Protein AF-A0A1B8W7X3-F1 (afdb_monomer)

Nearest PDB structures (foldseek):
  8bb4-assembly1_Q  TM=6.344E-01  e=2.983E-09  Homo sapiens
  5gva-assembly1_A  TM=6.474E-01  e=1.509E-08  Homo sapiens
  6zqd-assembly1_JP  TM=5.818E-01  e=1.240E-08  Saccharomyces cerevisiae S288C
  4nlm-assembly1_A  TM=5.018E-01  e=2.347E-08  Listeria monocytogenes EGD-e
  7d4i-assembly1_B2  TM=4.912E-01  e=4.029E-08  Saccharomyces cerevisiae S288C

Solvent-accessible surface area (backbone atoms only — not comparable to full-atom values): 20396 Å² total; per-residue (Å²): 145,86,76,73,70,66,62,60,58,56,55,60,65,67,68,72,66,73,90,71,75,74,74,76,74,76,79,74,79,80,67,102,60,97,68,81,79,85,75,72,88,50,102,51,93,71,23,71,67,47,76,42,70,55,85,82,52,94,75,44,56,75,49,76,47,45,48,67,44,82,68,30,38,32,28,40,40,38,43,85,89,53,49,31,32,35,32,40,32,35,64,90,80,68,45,72,48,80,74,47,77,46,58,74,51,45,49,74,59,32,52,27,68,82,44,46,36,35,38,27,42,37,52,41,101,86,60,40,32,29,38,34,37,36,31,72,83,75,79,44,74,47,77,79,43,71,66,47,44,72,40,92,27,46,54,29,56,9,78,73,44,43,36,39,17,34,39,33,44,37,80,92,76,72,42,80,39,43,34,40,32,32,69,84,80,70,45,79,43,68,35,50,68,86,69,59,83,95,56,67,57,48,50,33,34,35,40,35,73,84,68,50,34,39,39,36,35,31,71,49,25,40,38,38,22,35,60,55,89,50,36,41,46,80,75,46,73,49,56,27,20,94,74,34,31,70,48,74,72,50,86,57,28,39,34,35,19,27,61,80,20,33,31,32,38,41,33,67,90,79,72,46,75,46,76,58,48,68,50,31,50,36,62,32,60,28,89,86,50,46,36,38,39,30,30,34,80,69,24,26,35,31,36,27,35,50,56,90,85,38,70,40,80,72,39,67,76,46,73,74,35,33,63,77,42,62,44,52,21,78,81,58,50,33,38,39,39,31,24,33,37,80,67,75,87,85,56,101,56,100,65,77,66,71,51,78,46,48,36,38,41,30,41,106

Sequence (364 aa):
MITKSFFVLLTVVLLSGCSSLEFKSKTIVIPETEAVPELAHSNGEFEVNKIYRMFEDEERSMQIFGWTDDEHLIGKIMSIDMGQTMRKIDYRKQTSETVTSLNINAEPSQLSPDRRYISLYAWDEHEGKTTKLYDLKNDDTTTIVDNNFPSSGMIMWSNNSRYVAFFLWDDQWREEKLHIYDVTTKKLKQVEMPLSEEKSWVRYAKMSDDGQTVLIVYNQSVLFGKLDGNQLVKIYEHKLSNDGAVDYLNNDQIMFVSENNLLFVFDRRNKATSILSEQIGAFRLTADRKYIAYSKDAQNTYVAKLQGNNLLNEQEVFKGMNPAQLEWNPSGKKLYVNGWKSFDAQRKSKTSVLNAMQYIIEFK

Mean predicted aligned error: 10.34 Å

pLDDT: mean 83.32, std 19.12, range [27.27, 98.44]

Foldseek 3Di:
DPDPVVVVVVVVVVVPDDPPPPPPPPPPPDDPDDDDPDFDQDPDPFGFPDKFFADDDVQWDWDWQFALAQQWTWIWIAGPVLWIFIWIARRVVNDIDTLGTDDSQKAWFHQQLNRFWTWIWGADPPFGIFTWIQGSVPRDIDTLDTNFAFDQATWDAALNRQKIWGWTQDPVVRAIWIWIAGPVVSDIAIADEPDDPVFHAWHTKYAAPVRQWMWTQTPQKIFIFGDDPRYTHTQDMAGADPLKDKDDLHNQKIWIQHNQRWIWIAGSVVRDIDTADHQWRYKDAASNRQKMWTDHPQFWIWMFGDDPSYTHPIDTGDGQFRFSDWHAGNVNFKIKTWGWGFPPDPDPDPDGDTDIIIMMTGGD

Secondary structure (DSSP, 8-state):
--SSHHHHHHHHHTS----------------SS--PPPP----STT-EEEEEEPPP-TT-EEEEEEESSSSEEEEEEE-TT--EEEEEEETTTTEEEEEEEEPTTEEEEEE-TTSSEEEEEEEETTTEEEEEEEETTTTEEEEEEEEEEE-SSBPEE-TTS-EEEEEEEETTTTEEEEEEEETTTTEEEEEB----GGG--EEEEEE-TTSSEEEEEETTEEEEEEEETTEEEEEEEEEBPTT--EEEEETTEEEEEBTTS-EEEEETTTTEEEEEESSEEEEEE-TTSSEEEEEETTTEEEEEEEETTEEEEEEEEEES-EEEEEEE-TTSSEEEEEEEEE--SS---SS--EEEEEEEEEE-

Radius of gyration: 24.44 Å; Cα contacts (8 Å, |Δi|>4): 836; chains: 1; bounding box: 52×104×50 Å

Structure (mmCIF, N/CA/C/O backbone):
data_AF-A0A1B8W7X3-F1
#
_entry.id   AF-A0A1B8W7X3-F1
#
loop_
_atom_site.group_PDB
_atom_site.id
_atom_site.type_symbol
_atom_site.label_atom_id
_atom_site.label_alt_id
_atom_site.label_comp_id
_atom_site.label_asym_id
_atom_site.label_entity_id
_atom_site.label_seq_id
_atom_site.pdbx_PDB_ins_code
_atom_site.Cartn_x
_atom_site.Cartn_y
_atom_site.Cartn_z
_atom_site.occupancy
_atom_site.B_iso_or_equiv
_atom_site.auth_seq_id
_atom_site.auth_comp_id
_atom_site.auth_asym_id
_atom_site.auth_atom_id
_atom_site.pdbx_PDB_model_num
ATOM 1 N N . MET A 1 1 ? 18.109 -74.292 14.443 1.00 51.03 1 MET A N 1
ATOM 2 C CA . MET A 1 1 ? 17.434 -74.042 13.148 1.00 51.03 1 MET A CA 1
ATOM 3 C C . MET A 1 1 ? 17.097 -72.549 13.024 1.00 51.03 1 MET A C 1
ATOM 5 O O . MET A 1 1 ? 15.954 -72.174 12.828 1.00 51.03 1 MET A O 1
ATOM 9 N N . ILE A 1 2 ? 18.113 -71.694 13.202 1.00 52.16 2 ILE A N 1
ATOM 10 C CA . ILE A 1 2 ? 18.025 -70.224 13.281 1.00 52.16 2 ILE A CA 1
ATOM 11 C C . ILE A 1 2 ? 19.280 -69.690 12.584 1.00 52.16 2 ILE A C 1
ATOM 13 O O . ILE A 1 2 ? 20.245 -69.309 13.226 1.00 52.16 2 ILE A O 1
ATOM 17 N N . THR A 1 3 ? 19.337 -69.800 11.261 1.00 53.38 3 THR A N 1
ATOM 18 C CA . THR A 1 3 ? 20.439 -69.222 10.460 1.00 53.38 3 THR A CA 1
ATOM 19 C C . THR A 1 3 ? 19.997 -68.778 9.065 1.00 53.38 3 THR A C 1
ATOM 21 O O . THR A 1 3 ? 20.780 -68.164 8.352 1.00 53.38 3 THR A O 1
ATOM 24 N N . LYS A 1 4 ? 18.734 -69.009 8.671 1.00 50.41 4 LYS A N 1
ATOM 25 C CA . LYS A 1 4 ? 18.217 -68.612 7.348 1.00 50.41 4 LYS A CA 1
ATOM 26 C C . LYS A 1 4 ? 17.332 -67.357 7.353 1.00 50.41 4 LYS A C 1
ATOM 28 O O . LYS A 1 4 ? 17.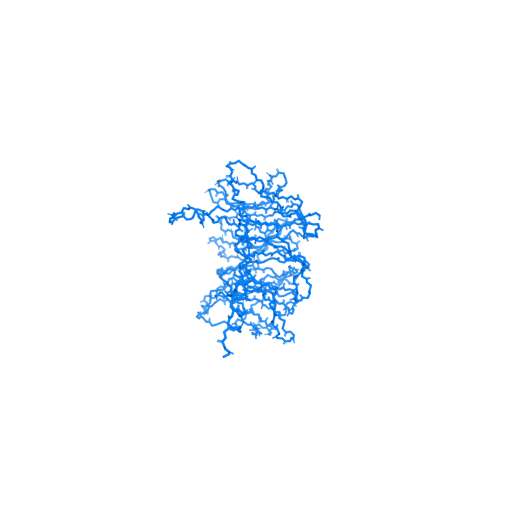235 -66.710 6.320 1.00 50.41 4 LYS A O 1
ATOM 33 N N . SER A 1 5 ? 16.774 -66.943 8.496 1.00 55.00 5 SER A N 1
ATOM 34 C CA . SER A 1 5 ? 15.951 -65.717 8.579 1.00 55.00 5 SER A CA 1
ATOM 35 C C . SER A 1 5 ? 16.743 -64.432 8.836 1.00 55.00 5 SER A C 1
ATOM 37 O O . SER A 1 5 ? 16.220 -63.351 8.597 1.00 55.00 5 SER A O 1
ATOM 39 N N . PHE A 1 6 ? 18.004 -64.520 9.270 1.00 49.78 6 PHE A N 1
ATOM 40 C CA . PHE A 1 6 ? 18.835 -63.327 9.487 1.00 49.78 6 PHE A CA 1
ATOM 41 C C . PHE A 1 6 ? 19.412 -62.772 8.173 1.00 49.78 6 PHE A C 1
ATOM 43 O O . PHE A 1 6 ? 19.647 -61.575 8.046 1.00 49.78 6 PHE A O 1
ATOM 50 N N . PHE A 1 7 ? 19.574 -63.630 7.160 1.00 52.09 7 PHE A N 1
ATOM 51 C CA . PHE A 1 7 ? 20.128 -63.237 5.863 1.00 52.09 7 PHE A CA 1
ATOM 52 C C . PHE A 1 7 ? 19.129 -62.477 4.981 1.00 52.09 7 PHE A C 1
ATOM 54 O O . PHE A 1 7 ? 19.547 -61.630 4.202 1.00 52.09 7 PHE A O 1
ATOM 61 N N . VAL A 1 8 ? 17.824 -62.729 5.143 1.00 55.47 8 VAL A N 1
ATOM 62 C CA . VAL A 1 8 ? 16.758 -62.078 4.357 1.00 55.47 8 VAL A CA 1
ATOM 63 C C . VAL A 1 8 ? 16.447 -60.669 4.878 1.00 55.47 8 VAL A C 1
ATOM 65 O O . VAL A 1 8 ? 16.160 -59.774 4.090 1.00 55.47 8 VAL A O 1
ATOM 68 N N . LEU A 1 9 ? 16.578 -60.427 6.188 1.00 49.97 9 LEU A N 1
ATOM 69 C CA . LEU A 1 9 ? 16.363 -59.093 6.765 1.00 49.97 9 LEU A CA 1
ATOM 70 C C . LEU A 1 9 ? 17.514 -58.125 6.426 1.00 49.97 9 LEU A C 1
ATOM 72 O O . LEU A 1 9 ? 17.282 -56.937 6.218 1.00 49.97 9 LEU A O 1
ATOM 76 N N . LEU A 1 10 ? 18.744 -58.639 6.289 1.00 47.84 10 LEU A N 1
ATOM 77 C CA . LEU A 1 10 ? 19.914 -57.841 5.909 1.00 47.84 10 LEU A CA 1
ATOM 78 C C . LEU A 1 10 ? 19.880 -57.408 4.428 1.00 47.84 10 LEU A C 1
ATOM 80 O O . LEU A 1 10 ? 20.421 -56.361 4.086 1.00 47.84 10 LEU A O 1
ATOM 84 N N . THR A 1 11 ? 19.212 -58.166 3.548 1.00 53.91 11 THR A N 1
ATOM 85 C CA . THR A 1 11 ? 19.102 -57.813 2.118 1.00 53.91 11 THR A CA 1
ATOM 86 C C . THR A 1 11 ? 18.086 -56.697 1.858 1.00 53.91 11 THR A C 1
ATOM 88 O O . THR A 1 11 ? 18.256 -55.935 0.913 1.00 53.91 11 THR A O 1
ATOM 91 N N . VAL A 1 12 ? 17.059 -56.554 2.704 1.00 55.75 12 VAL A N 1
ATOM 92 C CA . VAL A 1 12 ? 16.028 -55.509 2.548 1.00 55.75 12 VAL A CA 1
ATOM 93 C C . VAL A 1 12 ? 16.529 -54.138 3.026 1.00 55.75 12 VAL A C 1
ATOM 95 O O . VAL A 1 12 ? 16.190 -53.126 2.423 1.00 55.75 12 VAL A O 1
ATOM 98 N N . VAL A 1 13 ? 17.411 -54.092 4.032 1.00 55.94 13 VAL A N 1
ATOM 99 C CA . VAL A 1 13 ? 18.009 -52.835 4.534 1.00 55.94 13 VAL A CA 1
ATOM 100 C C . VAL A 1 13 ? 19.107 -52.293 3.600 1.00 55.94 13 VAL A C 1
ATOM 102 O O . VAL A 1 13 ? 19.350 -51.089 3.560 1.00 55.94 13 VAL A O 1
ATOM 105 N N . LEU A 1 14 ? 19.732 -53.151 2.784 1.00 47.94 14 LEU A N 1
ATOM 106 C CA . LEU A 1 14 ? 20.741 -52.747 1.792 1.00 47.94 14 LEU A CA 1
ATOM 107 C C . LEU A 1 14 ? 20.144 -52.253 0.458 1.00 47.94 14 LEU A C 1
ATOM 109 O O . LEU A 1 14 ? 20.879 -51.713 -0.363 1.00 47.94 14 LEU A O 1
ATOM 113 N N . LEU A 1 15 ? 18.827 -52.391 0.249 1.00 44.97 15 LEU A N 1
ATOM 114 C CA . LEU A 1 15 ? 18.116 -51.873 -0.932 1.00 44.97 15 LEU A CA 1
ATOM 115 C C . LEU A 1 15 ? 17.445 -50.506 -0.699 1.00 44.97 15 LEU A C 1
ATOM 117 O O . LEU A 1 15 ? 16.977 -49.891 -1.651 1.00 44.97 15 LEU A O 1
ATOM 121 N N . SER A 1 16 ? 17.458 -49.976 0.528 1.00 47.28 16 SER A N 1
ATOM 122 C CA . SER A 1 16 ? 17.064 -48.591 0.848 1.00 47.28 16 SER A CA 1
ATOM 123 C C . SER A 1 16 ? 18.250 -47.613 0.780 1.00 47.28 16 SER A C 1
ATOM 125 O O . SER A 1 16 ? 18.366 -46.690 1.585 1.00 47.28 16 SER A O 1
ATOM 127 N N . GLY A 1 17 ? 19.162 -47.844 -0.168 1.00 34.53 17 GLY A N 1
ATOM 128 C CA . GLY A 1 17 ? 20.309 -46.987 -0.449 1.00 34.53 17 GLY A CA 1
ATOM 129 C C . GLY A 1 17 ? 19.934 -45.829 -1.370 1.00 34.53 17 GLY A C 1
ATOM 130 O O . GLY A 1 17 ? 19.688 -46.031 -2.552 1.00 34.53 17 GLY A O 1
ATOM 131 N N . CYS A 1 18 ? 19.921 -44.627 -0.795 1.00 41.88 18 CYS A N 1
ATOM 132 C CA . CYS A 1 18 ? 20.176 -43.333 -1.425 1.00 41.88 18 CYS A CA 1
ATOM 133 C C . CYS A 1 18 ? 19.613 -43.119 -2.839 1.00 41.88 18 CYS A C 1
ATOM 135 O O . CYS A 1 18 ? 20.334 -43.190 -3.832 1.00 41.88 18 CYS A O 1
ATOM 137 N N . SER A 1 19 ? 18.373 -42.634 -2.920 1.00 34.00 19 SER A N 1
ATOM 138 C CA . SER A 1 19 ? 18.037 -41.644 -3.942 1.00 34.00 19 SER A CA 1
ATOM 139 C C . SER A 1 19 ? 18.807 -40.353 -3.638 1.00 34.00 19 SER A C 1
ATOM 141 O O . SER A 1 19 ? 18.249 -39.377 -3.135 1.00 34.00 19 SER A O 1
ATOM 143 N N . SER A 1 20 ? 20.113 -40.341 -3.908 1.00 36.28 20 SER A N 1
ATOM 144 C CA . SER A 1 20 ? 20.803 -39.092 -4.193 1.00 36.28 20 SER A CA 1
ATOM 145 C C . SER A 1 20 ? 20.236 -38.605 -5.520 1.00 36.28 20 SER A C 1
ATOM 147 O O . SER A 1 20 ? 20.722 -38.967 -6.592 1.00 36.28 20 SER A O 1
ATOM 149 N N . LEU A 1 21 ? 19.160 -37.818 -5.447 1.00 35.62 21 LEU A N 1
ATOM 150 C CA . LEU A 1 21 ? 18.914 -36.808 -6.462 1.00 35.62 21 LEU A CA 1
ATOM 151 C C . LEU A 1 21 ? 20.185 -35.956 -6.496 1.00 35.62 21 LEU A C 1
ATOM 153 O O . LEU A 1 21 ? 20.373 -35.055 -5.679 1.00 35.62 21 LEU A O 1
ATOM 157 N N . GLU A 1 22 ? 21.092 -36.285 -7.411 1.00 30.53 22 GLU A N 1
ATOM 158 C CA . GLU A 1 22 ? 22.090 -35.344 -7.883 1.00 30.53 22 GLU A CA 1
ATOM 159 C C . GLU A 1 22 ? 21.318 -34.180 -8.504 1.00 30.53 22 GLU A C 1
ATOM 161 O O . GLU A 1 22 ? 20.989 -34.170 -9.692 1.00 30.53 22 GLU A O 1
ATOM 166 N N . PHE A 1 23 ? 21.014 -33.171 -7.690 1.00 29.34 23 PHE A N 1
ATOM 167 C CA . PHE A 1 23 ? 20.893 -31.825 -8.209 1.00 29.34 23 PHE A CA 1
ATOM 168 C C . PHE A 1 23 ? 22.245 -31.517 -8.841 1.00 29.34 23 PHE A C 1
ATOM 170 O O . PHE A 1 23 ? 23.208 -31.187 -8.151 1.00 29.34 23 PHE A O 1
ATOM 177 N N . LYS A 1 24 ? 22.336 -31.662 -10.166 1.00 27.27 24 LYS A N 1
ATOM 178 C CA . LYS A 1 24 ? 23.378 -30.996 -10.937 1.00 27.27 24 LYS A CA 1
ATOM 179 C C . LYS A 1 24 ? 23.197 -29.506 -10.680 1.00 27.27 24 LYS A C 1
ATOM 181 O O . LYS A 1 24 ? 22.429 -28.847 -11.379 1.00 27.27 24 LYS A O 1
ATOM 186 N N . SER A 1 25 ? 23.886 -28.973 -9.673 1.00 34.38 25 SER A N 1
ATOM 187 C CA . SER A 1 25 ? 24.163 -27.551 -9.622 1.00 34.38 25 SER A CA 1
ATOM 188 C C . SER A 1 25 ? 24.991 -27.264 -10.868 1.00 34.38 25 SER A C 1
ATOM 190 O O . SER A 1 25 ? 26.185 -27.546 -10.963 1.00 34.38 25 SER A O 1
ATOM 192 N N . LYS A 1 26 ? 24.325 -26.755 -11.904 1.00 28.52 26 LYS A N 1
ATOM 193 C CA . LYS A 1 26 ? 25.036 -25.972 -12.898 1.00 28.52 26 LYS A CA 1
ATOM 194 C C . LYS A 1 26 ? 25.513 -24.747 -12.138 1.00 28.52 26 LYS A C 1
ATOM 196 O O . LYS A 1 26 ? 24.751 -23.816 -11.907 1.00 28.52 26 LYS A O 1
ATOM 201 N N . THR A 1 27 ? 26.759 -24.786 -11.685 1.00 37.09 27 THR A N 1
ATOM 202 C CA . THR A 1 27 ? 27.484 -23.579 -11.318 1.00 37.09 27 THR A CA 1
ATOM 203 C C . THR A 1 27 ? 27.565 -22.743 -12.585 1.00 37.09 27 THR A C 1
ATOM 205 O O . THR A 1 27 ? 28.415 -22.975 -13.443 1.00 37.09 27 THR A O 1
ATOM 208 N N . ILE A 1 28 ? 26.622 -21.822 -12.748 1.00 31.03 28 ILE A N 1
ATOM 209 C CA . ILE A 1 28 ? 26.718 -20.786 -13.762 1.00 31.03 28 ILE A CA 1
ATOM 210 C C . ILE A 1 28 ? 27.715 -19.783 -13.195 1.00 31.03 28 ILE A C 1
ATOM 212 O O . ILE A 1 28 ? 27.407 -19.017 -12.284 1.00 31.03 28 ILE A O 1
ATOM 216 N N . VAL A 1 29 ? 28.947 -19.845 -13.691 1.00 30.52 29 VAL A N 1
ATOM 217 C CA . VAL A 1 29 ? 29.874 -18.724 -13.569 1.00 30.52 29 VAL A CA 1
ATOM 218 C C . VAL A 1 29 ? 29.257 -17.609 -14.401 1.00 30.52 29 VAL A C 1
ATOM 220 O O . VAL A 1 29 ? 29.187 -17.739 -15.618 1.00 30.52 29 VAL A O 1
ATOM 223 N N . ILE A 1 30 ? 28.746 -16.569 -13.745 1.00 33.78 30 ILE A N 1
ATOM 224 C CA . ILE A 1 30 ? 28.280 -15.347 -14.404 1.00 33.78 30 ILE A CA 1
ATOM 225 C C . ILE A 1 30 ? 29.550 -14.583 -14.810 1.00 33.78 30 ILE A C 1
ATOM 227 O O . ILE A 1 30 ? 30.251 -14.106 -13.914 1.00 33.78 30 ILE A O 1
ATOM 231 N N . PRO A 1 31 ? 29.911 -14.490 -16.103 1.00 29.77 31 PRO A N 1
ATOM 232 C CA . PRO A 1 31 ? 30.916 -13.526 -16.521 1.00 29.77 31 PRO A CA 1
ATOM 233 C C . PRO A 1 31 ? 30.336 -12.117 -16.343 1.00 29.77 31 PRO A C 1
ATOM 235 O O . PRO A 1 31 ? 29.129 -11.927 -16.465 1.00 29.77 31 PRO A O 1
ATOM 238 N N . GLU A 1 32 ? 31.184 -11.132 -16.050 1.00 31.59 32 GLU A N 1
ATOM 239 C CA . GLU A 1 32 ? 30.824 -9.725 -15.778 1.00 31.59 32 GLU A CA 1
ATOM 240 C C . GLU A 1 32 ? 30.255 -8.967 -16.999 1.00 31.59 32 GLU A C 1
ATOM 242 O O . GLU A 1 32 ? 30.458 -7.768 -17.156 1.00 31.59 32 GLU A O 1
ATOM 247 N N . THR A 1 33 ? 29.551 -9.645 -17.903 1.00 39.50 33 THR A N 1
ATOM 248 C CA . THR A 1 33 ? 28.949 -9.045 -19.093 1.00 39.50 33 THR A CA 1
ATOM 249 C C . THR A 1 33 ? 27.450 -9.313 -19.091 1.00 39.50 33 THR A C 1
ATOM 251 O O . THR A 1 33 ? 27.015 -10.460 -19.042 1.00 39.50 33 THR A O 1
ATOM 254 N N . GLU A 1 34 ? 26.692 -8.216 -19.081 1.00 42.56 34 GLU A N 1
ATOM 255 C CA . GLU A 1 34 ? 25.233 -8.080 -19.126 1.00 42.56 34 GLU A CA 1
ATOM 256 C C . GLU A 1 34 ? 24.484 -9.306 -19.679 1.00 42.56 34 GLU A C 1
ATOM 258 O O . GLU A 1 34 ? 24.290 -9.458 -20.884 1.00 42.56 34 GLU A O 1
ATOM 263 N N . ALA A 1 35 ? 24.004 -10.170 -18.784 1.00 33.12 35 ALA A N 1
ATOM 264 C CA . ALA A 1 35 ? 23.038 -11.206 -19.117 1.00 33.12 35 ALA A CA 1
ATOM 265 C C . ALA A 1 35 ? 21.785 -11.005 -18.261 1.00 33.12 35 ALA A C 1
ATOM 267 O O . ALA A 1 35 ? 21.827 -11.080 -17.031 1.00 33.12 35 ALA A O 1
ATOM 268 N N . VAL A 1 36 ? 20.673 -10.716 -18.941 1.00 47.69 36 VAL A N 1
ATOM 269 C CA . VAL A 1 36 ? 19.315 -10.702 -18.384 1.00 47.69 36 VAL A CA 1
ATOM 270 C C . VAL A 1 36 ? 19.080 -12.035 -17.654 1.00 47.69 36 VAL A C 1
ATOM 272 O O . VAL A 1 36 ? 19.389 -13.077 -18.236 1.00 47.69 36 VAL A O 1
ATOM 275 N N . PRO A 1 37 ? 18.581 -12.043 -16.401 1.00 45.78 37 PRO A N 1
ATOM 276 C CA . PRO A 1 37 ? 18.373 -13.286 -15.662 1.00 45.78 37 PRO A CA 1
ATOM 277 C C . PRO A 1 37 ? 17.485 -14.267 -16.447 1.00 45.78 37 PRO A C 1
ATOM 279 O O . PRO A 1 37 ? 16.455 -13.877 -16.998 1.00 45.78 37 PRO A O 1
ATOM 282 N N . GLU A 1 38 ? 17.913 -15.534 -16.511 1.00 41.91 38 GLU A N 1
ATOM 283 C CA . GLU A 1 38 ? 17.225 -16.629 -17.208 1.00 41.91 38 GLU A CA 1
ATOM 284 C C . GLU A 1 38 ? 15.781 -16.776 -16.691 1.00 41.91 38 GLU A C 1
ATOM 286 O O . GLU A 1 38 ? 15.549 -17.052 -15.513 1.00 41.91 38 GLU A O 1
ATOM 291 N N . LEU A 1 39 ? 14.808 -16.582 -17.586 1.00 50.38 39 LEU A N 1
ATOM 292 C CA . LEU A 1 39 ? 13.379 -16.703 -17.297 1.00 50.38 39 LEU A CA 1
ATOM 293 C C . LEU A 1 39 ? 12.987 -18.176 -17.130 1.00 50.38 39 LEU A C 1
ATOM 295 O O . LEU A 1 39 ? 13.262 -19.004 -18.004 1.00 50.38 39 LEU A O 1
ATOM 299 N N . ALA A 1 40 ? 12.275 -18.507 -16.052 1.00 46.25 40 ALA A N 1
ATOM 300 C CA . ALA A 1 40 ? 11.585 -19.787 -15.941 1.00 46.25 40 ALA A CA 1
ATOM 301 C C . ALA A 1 40 ? 10.482 -19.854 -17.017 1.00 46.25 40 ALA A C 1
ATOM 303 O O . ALA A 1 40 ? 9.507 -19.105 -16.969 1.00 46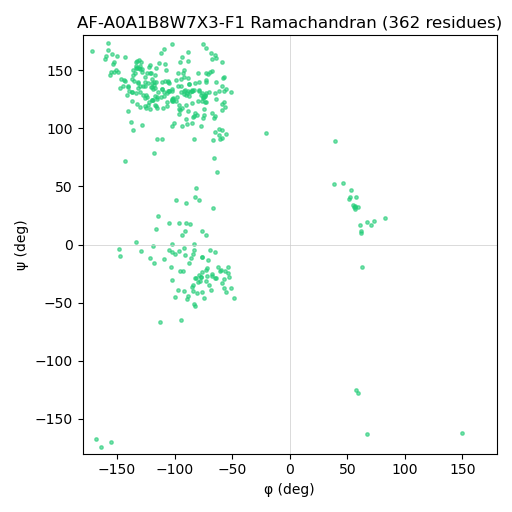.25 40 ALA A O 1
ATOM 304 N N . HIS A 1 41 ? 10.657 -20.717 -18.021 1.00 40.44 41 HIS A N 1
ATOM 305 C CA . HIS A 1 41 ? 9.689 -20.887 -19.106 1.00 40.44 41 HIS A CA 1
ATOM 306 C C . HIS A 1 41 ? 8.474 -21.672 -18.593 1.00 40.44 41 HIS A C 1
ATOM 308 O O . HIS A 1 41 ? 8.592 -22.835 -18.206 1.00 40.44 41 HIS A O 1
ATOM 314 N N . SER A 1 42 ? 7.307 -21.031 -18.591 1.00 51.56 42 SER A N 1
ATOM 315 C CA . SER A 1 42 ? 6.019 -21.587 -18.166 1.00 51.56 42 SER A CA 1
ATOM 316 C C . SER A 1 42 ? 4.939 -21.056 -19.115 1.00 51.56 42 SER A C 1
ATOM 318 O O . SER A 1 42 ? 4.853 -19.850 -19.312 1.00 51.56 42 SER A O 1
ATOM 320 N N . ASN A 1 43 ? 4.110 -21.935 -19.691 1.00 53.88 43 ASN A N 1
ATOM 321 C CA . ASN A 1 43 ? 2.984 -21.576 -20.578 1.00 53.88 43 ASN A CA 1
ATOM 322 C C . ASN A 1 43 ? 1.742 -21.098 -19.783 1.00 53.88 43 ASN A C 1
ATOM 324 O O . ASN A 1 43 ? 0.612 -21.484 -20.089 1.00 53.88 43 ASN A O 1
ATOM 328 N N . GLY A 1 44 ? 1.947 -20.343 -18.702 1.00 70.50 44 GLY A N 1
ATOM 329 C CA . GLY A 1 44 ? 0.911 -19.945 -17.747 1.00 70.50 44 GLY A CA 1
ATOM 330 C C . GLY A 1 44 ? 0.424 -18.501 -17.905 1.00 70.50 44 GLY A C 1
ATOM 331 O O . GLY A 1 44 ? 1.013 -17.701 -18.621 1.00 70.50 44 GLY A O 1
ATOM 332 N N . GLU A 1 45 ? -0.630 -18.150 -17.160 1.00 81.50 45 GLU A N 1
ATOM 333 C CA . GLU A 1 45 ? -1.196 -16.786 -17.020 1.00 81.50 45 GLU A CA 1
ATOM 334 C C . GLU A 1 45 ? -0.149 -15.733 -16.596 1.00 81.50 45 GLU A C 1
ATOM 336 O O . GLU A 1 45 ? -0.344 -14.544 -16.818 1.00 81.50 45 GLU A O 1
ATOM 341 N N . PHE A 1 46 ? 0.977 -16.174 -16.029 1.00 90.19 46 PHE A N 1
ATOM 342 C CA . PHE A 1 46 ? 2.076 -15.332 -15.559 1.00 90.19 46 PHE A CA 1
ATOM 343 C C . PHE A 1 46 ? 3.374 -15.529 -16.351 1.00 90.19 46 PHE A C 1
ATOM 345 O O . PHE A 1 46 ? 4.468 -15.288 -15.836 1.00 90.19 46 PHE A O 1
ATOM 352 N N . GLU A 1 47 ? 3.283 -15.985 -17.602 1.00 91.38 47 GLU A N 1
ATOM 353 C CA . GLU A 1 47 ? 4.453 -16.082 -18.468 1.00 91.38 47 GLU A CA 1
ATOM 354 C C . GLU A 1 47 ? 5.111 -14.706 -18.636 1.00 91.38 47 GLU A C 1
ATOM 356 O O . GLU A 1 47 ? 4.491 -13.748 -19.102 1.00 91.38 47 GLU A O 1
ATOM 361 N N . VAL A 1 48 ? 6.385 -14.608 -18.247 1.00 93.81 48 VAL A N 1
ATOM 362 C CA . VAL A 1 48 ? 7.148 -13.364 -18.355 1.00 93.81 48 VAL A CA 1
ATOM 363 C C . VAL A 1 48 ? 7.480 -13.106 -19.821 1.00 93.81 48 VAL A C 1
ATOM 365 O O . VAL A 1 48 ? 8.128 -13.914 -20.482 1.00 93.81 48 VAL A O 1
ATOM 368 N N . ASN A 1 49 ? 7.055 -11.950 -20.318 1.00 94.50 49 ASN A N 1
ATOM 369 C CA . ASN A 1 49 ? 7.387 -11.454 -21.644 1.00 94.50 49 ASN A CA 1
ATOM 370 C C . ASN A 1 49 ? 8.749 -10.748 -21.641 1.00 94.50 49 ASN A C 1
ATOM 372 O O . ASN A 1 49 ? 9.614 -11.033 -22.469 1.00 94.50 49 ASN A O 1
ATOM 376 N N . LYS A 1 50 ? 8.947 -9.805 -20.711 1.00 95.25 50 LYS A N 1
ATOM 377 C CA . LYS A 1 50 ? 10.159 -8.980 -20.663 1.00 95.25 50 LYS A CA 1
ATOM 378 C C . LYS A 1 50 ? 10.418 -8.428 -19.268 1.00 95.25 50 LYS A C 1
ATOM 380 O O . LYS A 1 50 ? 9.484 -8.082 -18.554 1.00 95.25 50 LYS A O 1
ATOM 385 N N . ILE A 1 51 ? 11.693 -8.299 -18.912 1.00 94.88 51 ILE A N 1
ATOM 386 C CA . ILE A 1 51 ? 12.138 -7.611 -17.697 1.00 94.88 51 ILE A CA 1
ATOM 387 C C . ILE A 1 51 ? 12.940 -6.379 -18.120 1.00 94.88 51 ILE A C 1
ATOM 389 O O . ILE A 1 51 ? 13.875 -6.477 -18.915 1.00 94.88 51 ILE A O 1
ATOM 393 N N . TYR A 1 52 ? 12.560 -5.222 -17.595 1.00 94.19 52 TYR A N 1
ATOM 394 C CA . TYR A 1 52 ? 13.245 -3.949 -17.776 1.00 94.19 52 TYR A CA 1
ATOM 395 C C . TYR A 1 52 ? 13.999 -3.598 -16.501 1.00 94.19 52 TYR A C 1
ATOM 397 O O . TYR A 1 52 ? 13.415 -3.643 -15.422 1.00 94.19 52 TYR A O 1
ATOM 405 N N . ARG A 1 53 ? 15.269 -3.208 -16.617 1.00 91.00 53 ARG A N 1
ATOM 406 C CA . ARG A 1 53 ? 15.978 -2.497 -15.546 1.00 91.00 53 ARG A CA 1
ATOM 407 C C . ARG A 1 53 ? 15.622 -1.013 -15.650 1.00 91.00 53 ARG A C 1
ATOM 409 O O . ARG A 1 53 ? 15.622 -0.460 -16.752 1.00 91.00 53 ARG A O 1
ATOM 416 N N . MET A 1 54 ? 15.269 -0.391 -14.533 1.00 86.50 54 MET A N 1
ATOM 417 C CA . MET A 1 54 ? 15.077 1.061 -14.470 1.00 86.50 54 MET A CA 1
ATOM 418 C C . MET A 1 54 ? 16.441 1.758 -14.523 1.00 86.50 54 MET A C 1
ATOM 420 O O . MET A 1 54 ? 17.421 1.201 -14.030 1.00 86.50 54 MET A O 1
ATOM 424 N N . PHE A 1 55 ? 16.513 2.951 -15.116 1.00 73.75 55 PHE A N 1
ATOM 425 C CA . PHE A 1 55 ? 17.758 3.717 -15.177 1.00 73.75 55 PHE A CA 1
ATOM 426 C C . PHE A 1 55 ? 18.314 3.970 -13.771 1.00 73.75 55 PHE A C 1
ATOM 428 O O . PHE A 1 55 ? 17.595 4.383 -12.859 1.00 73.75 55 PHE A O 1
ATOM 435 N N . GLU A 1 56 ? 19.608 3.712 -13.617 1.00 65.19 56 GLU A N 1
ATOM 436 C CA . GLU A 1 56 ? 20.380 4.067 -12.433 1.00 65.19 56 GLU A CA 1
ATOM 437 C C . GLU A 1 56 ? 21.056 5.404 -12.723 1.00 65.19 56 GLU A C 1
ATOM 439 O O . GLU A 1 56 ? 21.848 5.521 -13.655 1.00 65.19 56 GLU A O 1
ATOM 444 N N . ASP A 1 57 ? 20.690 6.429 -11.960 1.00 64.75 57 ASP A N 1
ATOM 445 C CA . ASP A 1 57 ? 21.422 7.689 -11.914 1.00 64.75 57 ASP A CA 1
ATOM 446 C C . ASP A 1 57 ? 22.237 7.644 -10.620 1.00 64.75 57 ASP A C 1
ATOM 448 O O . ASP A 1 57 ? 21.675 7.775 -9.533 1.00 64.75 57 ASP A O 1
ATOM 452 N N . GLU A 1 58 ? 23.538 7.353 -10.723 1.00 58.78 58 GLU A N 1
ATOM 453 C CA . GLU A 1 58 ? 24.425 7.145 -9.564 1.00 58.78 58 GLU A CA 1
ATOM 454 C C . GLU A 1 58 ? 24.434 8.350 -8.606 1.00 58.78 58 GLU A C 1
ATOM 456 O O . GLU A 1 58 ? 24.714 8.205 -7.416 1.00 58.78 58 GLU A O 1
ATOM 461 N N . GLU A 1 59 ? 24.076 9.534 -9.105 1.00 54.59 59 GLU A N 1
ATOM 462 C CA . GLU A 1 59 ? 24.046 10.783 -8.350 1.00 54.59 59 GLU A CA 1
ATOM 463 C C . GLU A 1 59 ? 22.683 11.089 -7.708 1.00 54.59 59 GLU A C 1
ATOM 465 O O . GLU A 1 59 ? 22.547 12.098 -7.008 1.00 54.59 59 GLU A O 1
ATOM 470 N N . ARG A 1 60 ? 21.648 10.263 -7.932 1.00 67.62 60 ARG A N 1
ATOM 471 C CA . ARG A 1 60 ? 20.279 10.557 -7.481 1.00 67.62 60 ARG A CA 1
ATOM 472 C C . ARG A 1 60 ? 19.586 9.348 -6.872 1.00 67.62 60 ARG A C 1
ATOM 474 O O . ARG A 1 60 ? 19.496 8.278 -7.465 1.00 67.62 60 ARG A O 1
ATOM 481 N N . SER A 1 61 ? 18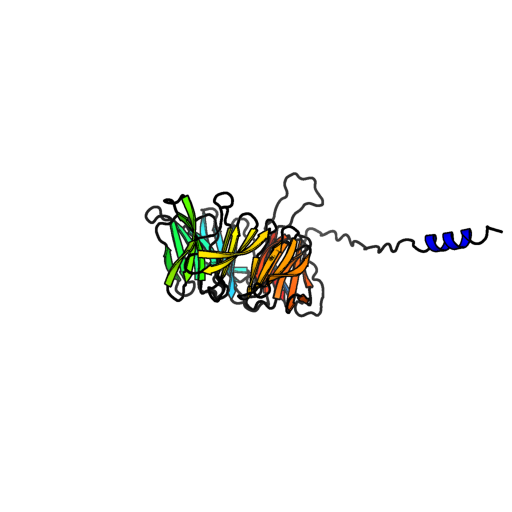.984 9.551 -5.701 1.00 78.94 61 SER A N 1
ATOM 482 C CA . SER A 1 61 ? 18.087 8.545 -5.127 1.00 78.94 61 SER A CA 1
ATOM 483 C C . SER A 1 61 ? 16.676 8.717 -5.690 1.00 78.94 61 SER A C 1
ATOM 485 O O . SER A 1 61 ? 16.144 9.830 -5.766 1.00 78.94 61 SER A O 1
ATOM 487 N N . MET A 1 62 ? 16.073 7.601 -6.103 1.00 85.94 62 MET A N 1
ATOM 488 C CA . MET A 1 62 ? 14.716 7.551 -6.637 1.00 85.94 62 MET A CA 1
ATOM 489 C C . MET A 1 62 ? 13.831 6.695 -5.737 1.00 85.94 62 MET A C 1
ATOM 491 O O . MET A 1 62 ? 14.147 5.540 -5.455 1.00 85.94 62 MET A O 1
ATOM 495 N N . GLN A 1 63 ? 12.699 7.259 -5.330 1.00 89.44 63 GLN A N 1
ATOM 496 C CA . GLN A 1 63 ? 11.659 6.572 -4.575 1.00 89.44 63 GLN A CA 1
ATOM 497 C C . GLN A 1 63 ? 10.388 6.514 -5.419 1.00 89.44 63 GLN A C 1
ATOM 499 O O . GLN A 1 63 ? 9.837 7.552 -5.773 1.00 89.44 63 GLN A O 1
ATOM 504 N N . ILE A 1 64 ? 9.908 5.312 -5.728 1.00 93.12 64 ILE A N 1
ATOM 505 C CA . ILE A 1 64 ? 8.689 5.109 -6.516 1.00 93.12 64 ILE A CA 1
ATOM 506 C C . ILE A 1 64 ? 7.473 5.027 -5.591 1.00 93.12 64 ILE A C 1
ATOM 508 O O . ILE A 1 64 ? 7.452 4.236 -4.649 1.00 93.12 64 ILE A O 1
ATOM 512 N N . PHE A 1 65 ? 6.439 5.814 -5.887 1.00 94.19 65 PHE A N 1
ATOM 513 C CA . PHE A 1 65 ? 5.172 5.803 -5.146 1.00 94.19 65 PHE A CA 1
ATOM 514 C C . PHE A 1 65 ? 4.132 4.867 -5.759 1.00 94.19 65 PHE A C 1
ATOM 516 O O . PHE A 1 65 ? 3.218 4.434 -5.061 1.00 94.19 65 PHE A O 1
ATOM 523 N N . GLY A 1 66 ? 4.256 4.561 -7.051 1.00 94.88 66 GLY A N 1
ATOM 524 C CA . GLY A 1 66 ? 3.378 3.630 -7.749 1.00 94.88 66 GLY A CA 1
ATOM 525 C C . GLY A 1 66 ? 3.212 3.966 -9.226 1.00 94.88 66 GLY A C 1
ATOM 526 O O . GLY A 1 66 ? 3.999 4.708 -9.815 1.00 94.88 66 GLY A O 1
ATOM 527 N N . TRP A 1 67 ? 2.161 3.410 -9.816 1.00 97.19 67 TRP A N 1
ATOM 528 C CA . TRP A 1 67 ? 1.823 3.553 -11.228 1.00 97.19 67 TRP A CA 1
ATOM 529 C C . TRP A 1 67 ? 0.756 4.628 -11.434 1.00 97.19 67 TRP A C 1
ATOM 531 O O . TRP A 1 67 ? -0.312 4.554 -10.836 1.00 97.19 67 TRP A O 1
ATOM 541 N N . THR A 1 68 ? 1.008 5.596 -12.316 1.00 96.25 68 THR A N 1
ATOM 542 C CA . THR A 1 68 ? -0.001 6.605 -12.717 1.00 96.25 68 THR A CA 1
ATOM 543 C C . THR A 1 68 ? -0.944 6.086 -13.794 1.00 96.25 68 THR A C 1
ATOM 545 O O . THR A 1 68 ? -2.106 6.479 -13.865 1.00 96.25 68 THR A O 1
ATOM 548 N N . ASP A 1 69 ? -0.453 5.168 -14.617 1.00 95.62 69 ASP A N 1
ATOM 549 C CA . ASP A 1 69 ? -1.189 4.439 -15.639 1.00 95.62 69 ASP A CA 1
ATOM 550 C C . ASP A 1 69 ? -0.461 3.107 -15.911 1.00 95.62 69 ASP A C 1
ATOM 552 O O . ASP A 1 69 ? 0.418 2.710 -15.147 1.00 95.62 69 ASP A O 1
ATOM 556 N N . ASP A 1 70 ? -0.845 2.372 -16.953 1.00 95.62 70 ASP A N 1
ATOM 557 C CA . ASP A 1 70 ? -0.237 1.070 -17.254 1.00 95.62 70 ASP A CA 1
ATOM 558 C C . ASP A 1 70 ? 1.205 1.145 -17.777 1.00 95.62 70 ASP A C 1
ATOM 560 O O . ASP A 1 70 ? 1.870 0.106 -17.841 1.00 95.62 70 ASP A O 1
ATOM 564 N N . GLU A 1 71 ? 1.684 2.327 -18.163 1.00 95.81 71 GLU A N 1
ATOM 565 C CA . GLU A 1 71 ? 2.986 2.529 -18.803 1.00 95.81 71 GLU A CA 1
ATOM 566 C C . GLU A 1 71 ? 3.908 3.480 -18.031 1.00 95.81 71 GLU A C 1
ATOM 568 O O . GLU A 1 71 ? 5.100 3.538 -18.327 1.00 95.81 71 GLU A O 1
ATOM 573 N N . HIS A 1 72 ? 3.398 4.194 -17.029 1.00 96.38 72 HIS A N 1
ATOM 574 C CA . HIS A 1 72 ? 4.180 5.208 -16.337 1.00 96.38 72 HIS A CA 1
ATOM 575 C C . HIS A 1 72 ? 4.136 5.074 -14.821 1.00 96.38 72 HIS A C 1
ATOM 577 O O . HIS A 1 72 ? 3.071 5.030 -14.191 1.00 96.38 72 HIS A O 1
ATOM 583 N N . LEU A 1 73 ? 5.324 5.126 -14.231 1.00 96.12 73 LEU A N 1
ATOM 584 C CA . LEU A 1 73 ? 5.522 5.234 -12.792 1.00 96.12 73 LEU A CA 1
ATOM 585 C C . LEU A 1 73 ? 5.551 6.701 -12.367 1.00 96.12 73 LEU A C 1
ATOM 587 O O . LEU A 1 73 ? 5.860 7.585 -13.165 1.00 96.12 73 LEU A O 1
ATOM 591 N N . ILE A 1 74 ? 5.272 6.952 -11.095 1.00 95.88 74 ILE A N 1
ATOM 592 C CA . ILE A 1 74 ? 5.555 8.230 -10.449 1.00 95.88 74 ILE A CA 1
ATOM 593 C C . ILE A 1 74 ? 6.393 8.006 -9.207 1.00 95.88 74 ILE A C 1
ATOM 595 O O . ILE A 1 74 ? 6.190 7.057 -8.445 1.00 95.88 74 ILE A O 1
ATOM 599 N N . GLY A 1 75 ? 7.347 8.900 -9.011 1.00 93.62 75 GLY A N 1
ATOM 600 C CA . GLY A 1 75 ? 8.241 8.852 -7.877 1.00 93.62 75 GLY A CA 1
ATOM 601 C C . GLY A 1 75 ? 8.854 10.203 -7.581 1.00 93.62 75 GLY A C 1
ATOM 602 O O . GLY A 1 75 ? 8.693 11.166 -8.334 1.00 93.62 75 GLY A O 1
ATOM 603 N N . LYS A 1 76 ? 9.575 10.254 -6.472 1.00 91.44 76 LYS A N 1
ATOM 604 C CA . LYS A 1 76 ? 10.424 11.374 -6.103 1.00 91.44 76 LYS A CA 1
ATOM 605 C C . LYS A 1 76 ? 11.858 11.079 -6.505 1.00 91.44 76 LYS A C 1
ATOM 607 O O . LYS A 1 76 ? 12.361 9.988 -6.247 1.00 91.44 76 LYS A O 1
ATOM 612 N N . ILE A 1 77 ? 12.509 12.078 -7.084 1.00 88.88 77 ILE A N 1
ATOM 613 C CA . ILE A 1 77 ? 13.951 12.101 -7.292 1.00 88.88 77 ILE A CA 1
ATOM 614 C C . ILE A 1 77 ? 14.534 13.186 -6.394 1.00 88.88 77 ILE A C 1
ATOM 616 O O . ILE A 1 77 ? 14.079 14.333 -6.429 1.00 88.88 77 ILE A O 1
ATOM 620 N N . MET A 1 78 ? 15.522 12.803 -5.589 1.00 85.31 78 MET A N 1
ATOM 621 C CA . MET A 1 78 ? 16.298 13.719 -4.761 1.00 85.31 78 MET A CA 1
ATOM 622 C C . MET A 1 78 ? 17.654 13.967 -5.418 1.00 85.31 78 MET A C 1
ATOM 624 O O . MET A 1 78 ? 18.373 13.018 -5.739 1.00 85.31 78 MET A O 1
ATOM 628 N N . SER A 1 79 ? 17.983 15.236 -5.638 1.00 80.56 79 SER A N 1
ATOM 629 C CA . SER A 1 79 ? 19.287 15.669 -6.138 1.00 80.56 79 SER A CA 1
ATOM 630 C C . SER A 1 79 ? 20.280 15.910 -4.997 1.00 80.56 79 SER A C 1
ATOM 632 O O . SER A 1 79 ? 19.908 16.002 -3.828 1.00 80.56 79 SER A O 1
ATOM 634 N N . ILE A 1 80 ? 21.567 16.013 -5.347 1.00 77.62 80 ILE A N 1
ATOM 635 C CA . ILE A 1 80 ? 22.673 16.238 -4.399 1.00 77.62 80 ILE A CA 1
ATOM 636 C C . ILE A 1 80 ? 22.497 17.543 -3.603 1.00 77.62 80 ILE A C 1
ATOM 638 O O . ILE A 1 80 ? 22.853 17.606 -2.431 1.00 77.62 80 ILE A O 1
ATOM 642 N N . ASP A 1 81 ? 21.906 18.572 -4.212 1.00 78.06 81 ASP A N 1
ATOM 643 C CA . ASP A 1 81 ? 21.572 19.850 -3.565 1.00 78.06 81 ASP A CA 1
ATOM 644 C C . ASP A 1 81 ? 20.327 19.773 -2.659 1.00 78.06 81 ASP A C 1
ATOM 646 O O . ASP A 1 81 ? 19.811 20.799 -2.222 1.00 78.06 81 ASP A O 1
ATOM 650 N N . MET A 1 82 ? 19.843 18.558 -2.373 1.00 78.69 82 MET A N 1
ATOM 651 C CA . MET A 1 82 ? 18.624 18.262 -1.617 1.00 78.69 82 MET A CA 1
ATOM 652 C C . MET A 1 82 ? 17.337 18.795 -2.261 1.00 78.69 82 MET A C 1
ATOM 654 O O . MET A 1 82 ? 16.270 18.748 -1.643 1.00 78.69 82 MET A O 1
ATOM 658 N N . GLY A 1 83 ? 17.402 19.245 -3.518 1.00 83.00 83 GLY A N 1
ATOM 659 C CA . GLY A 1 83 ? 16.222 19.499 -4.328 1.00 83.00 83 GLY A CA 1
ATOM 660 C C . GLY A 1 83 ? 15.383 18.228 -4.469 1.00 83.00 83 GLY A C 1
ATOM 661 O O . GLY A 1 83 ? 15.901 17.127 -4.672 1.00 83.00 83 GLY A O 1
ATOM 662 N N . GLN A 1 84 ? 14.065 18.368 -4.340 1.00 88.88 84 GLN A N 1
ATOM 663 C CA . GLN A 1 84 ? 13.132 17.252 -4.461 1.00 88.88 84 GLN A CA 1
ATOM 664 C C . GLN A 1 84 ? 12.182 17.521 -5.621 1.00 88.88 84 GLN A C 1
ATOM 666 O O . GLN A 1 84 ? 11.506 18.544 -5.665 1.00 88.88 84 GLN A O 1
ATOM 671 N N . THR A 1 85 ? 12.113 16.595 -6.573 1.00 91.25 85 THR A N 1
ATOM 672 C CA . THR A 1 85 ? 11.177 16.694 -7.701 1.00 91.25 85 THR A CA 1
ATOM 673 C C . THR A 1 85 ? 10.328 15.444 -7.782 1.00 91.25 85 THR A C 1
ATOM 675 O O . THR A 1 85 ? 10.835 14.328 -7.658 1.00 91.25 85 THR A O 1
ATOM 678 N N . MET A 1 86 ? 9.028 15.619 -8.002 1.00 92.69 86 MET A N 1
ATOM 679 C CA . MET A 1 86 ? 8.173 14.514 -8.416 1.00 92.69 86 MET A CA 1
ATOM 680 C C . MET A 1 86 ? 8.263 14.367 -9.923 1.00 92.69 86 MET A C 1
ATOM 682 O O . MET A 1 86 ? 8.158 15.347 -10.666 1.00 92.69 86 MET A O 1
ATOM 686 N N . ARG A 1 87 ? 8.467 13.135 -10.378 1.00 93.44 87 ARG A N 1
ATOM 687 C CA . ARG A 1 87 ? 8.654 12.822 -11.789 1.00 93.44 87 ARG A CA 1
ATOM 688 C C . ARG A 1 87 ? 7.776 11.668 -12.216 1.00 93.44 87 ARG A C 1
ATOM 690 O O . ARG A 1 87 ? 7.654 10.673 -11.500 1.00 93.44 87 ARG A O 1
ATOM 697 N N . LYS A 1 88 ? 7.213 11.803 -13.411 1.00 94.75 88 LYS A N 1
ATOM 698 C CA . LYS A 1 88 ? 6.550 10.722 -14.129 1.00 94.75 88 LYS A CA 1
ATOM 699 C C . LYS A 1 88 ? 7.580 10.056 -15.036 1.00 94.75 88 LYS A C 1
ATOM 701 O O . LYS A 1 88 ? 8.358 10.739 -15.698 1.00 94.75 88 LYS A O 1
ATOM 706 N N . ILE A 1 89 ? 7.637 8.730 -15.012 1.00 94.31 89 ILE A N 1
ATOM 707 C CA . ILE A 1 89 ? 8.725 7.945 -15.596 1.00 94.31 89 ILE A CA 1
ATOM 708 C C . ILE A 1 89 ? 8.163 6.977 -16.636 1.00 94.31 89 ILE A C 1
ATOM 710 O O . ILE A 1 89 ? 7.336 6.127 -16.308 1.00 94.31 89 ILE A O 1
ATOM 714 N N . ASP A 1 90 ? 8.657 7.083 -17.869 1.00 94.81 90 ASP A N 1
ATOM 715 C CA . ASP A 1 90 ? 8.463 6.111 -18.948 1.00 94.81 90 ASP A CA 1
ATOM 716 C C . ASP A 1 90 ? 9.659 5.148 -18.938 1.00 94.81 90 ASP A C 1
ATOM 718 O O . ASP A 1 90 ? 10.763 5.470 -19.389 1.00 94.81 90 ASP A O 1
ATOM 722 N N . TYR A 1 91 ? 9.448 3.954 -18.389 1.00 91.44 91 TYR A N 1
ATOM 723 C CA . TYR A 1 91 ? 10.497 2.946 -18.237 1.00 91.44 91 TYR A CA 1
ATOM 724 C C . TYR A 1 91 ? 10.899 2.281 -19.559 1.00 91.44 91 TYR A C 1
ATOM 726 O O . TYR A 1 91 ? 11.997 1.733 -19.666 1.00 91.44 91 TYR A O 1
ATOM 734 N N . ARG A 1 92 ? 10.038 2.306 -20.586 1.00 92.00 92 ARG A N 1
ATOM 735 C CA . ARG A 1 92 ? 10.378 1.730 -21.894 1.00 92.00 92 ARG A CA 1
ATOM 736 C C . ARG A 1 92 ? 11.324 2.649 -22.648 1.00 92.00 92 ARG A C 1
ATOM 738 O O . ARG A 1 92 ? 12.260 2.162 -23.276 1.00 92.00 92 ARG A O 1
ATOM 745 N N . LYS A 1 93 ? 11.074 3.959 -22.583 1.00 91.75 93 LYS A N 1
ATOM 746 C CA . LYS A 1 93 ? 11.923 4.983 -23.206 1.00 91.75 93 LYS A CA 1
ATOM 747 C C . LYS A 1 93 ? 13.086 5.421 -22.325 1.00 91.75 93 LYS A C 1
ATOM 749 O O . LYS A 1 93 ? 13.975 6.093 -22.831 1.00 91.75 93 LYS A O 1
ATOM 754 N N . GLN A 1 94 ? 13.083 5.036 -21.047 1.00 88.19 94 GLN A N 1
ATOM 755 C CA . GLN A 1 94 ? 14.079 5.457 -20.056 1.00 88.19 94 GLN A CA 1
ATOM 756 C C . GLN A 1 94 ? 14.127 6.990 -19.941 1.00 88.19 94 GLN A C 1
ATOM 758 O O . GLN A 1 94 ? 15.187 7.606 -19.872 1.00 88.19 94 GLN A O 1
ATOM 763 N N . THR A 1 95 ? 12.947 7.614 -19.957 1.00 91.06 95 THR A N 1
ATOM 764 C CA . THR A 1 95 ? 12.778 9.069 -19.858 1.00 91.06 95 THR A CA 1
ATOM 765 C C . THR A 1 95 ? 11.903 9.423 -18.667 1.00 91.06 95 THR A C 1
ATOM 767 O O . THR A 1 95 ? 11.019 8.655 -18.288 1.00 91.06 95 THR A O 1
ATOM 770 N N . SER A 1 96 ? 12.093 10.617 -18.112 1.00 91.75 96 SER A N 1
ATOM 771 C CA . SER A 1 96 ? 11.240 11.144 -17.048 1.00 91.75 96 SER A CA 1
ATOM 772 C C . SER A 1 96 ? 10.875 12.599 -17.302 1.00 91.75 96 SER A C 1
ATOM 774 O O . SER A 1 96 ? 11.742 13.383 -17.690 1.00 91.75 96 SER A O 1
ATOM 776 N N . GLU A 1 97 ? 9.638 12.969 -17.000 1.00 93.25 97 GLU A N 1
ATOM 777 C CA . GLU A 1 97 ? 9.161 14.349 -17.005 1.00 93.25 97 GLU A CA 1
ATOM 778 C C . GLU A 1 97 ? 8.935 14.840 -15.574 1.00 93.25 97 GLU A C 1
ATOM 780 O O . GLU A 1 97 ? 8.481 14.091 -14.704 1.00 93.25 97 GLU A O 1
ATOM 785 N N . THR A 1 98 ? 9.288 16.097 -15.310 1.00 93.06 98 THR A N 1
ATOM 786 C CA . THR A 1 98 ? 9.005 16.725 -14.018 1.00 93.06 98 THR A CA 1
ATOM 787 C C . THR A 1 98 ? 7.519 17.043 -13.941 1.00 93.06 98 THR A C 1
ATOM 789 O O . THR A 1 98 ? 7.004 17.768 -14.785 1.00 93.06 98 THR A O 1
ATOM 792 N N . VAL A 1 99 ? 6.855 16.502 -12.920 1.00 92.81 99 VAL A N 1
ATOM 793 C CA . VAL A 1 99 ? 5.458 16.811 -12.596 1.00 92.81 99 VAL A CA 1
ATOM 794 C C . VAL A 1 99 ? 5.414 18.102 -11.792 1.00 92.81 99 VAL A C 1
ATOM 796 O O . VAL A 1 99 ? 4.734 19.043 -12.169 1.00 92.81 99 VAL A O 1
ATOM 799 N N . THR A 1 100 ? 6.193 18.164 -10.711 1.00 92.00 100 THR A N 1
ATOM 800 C CA . THR A 1 100 ? 6.309 19.361 -9.875 1.00 92.00 100 THR A CA 1
ATOM 801 C C . THR A 1 100 ? 7.586 19.321 -9.038 1.00 92.00 100 THR A C 1
ATOM 803 O O . THR A 1 100 ? 8.172 18.253 -8.809 1.00 92.00 100 THR A O 1
ATOM 806 N N . SER A 1 101 ? 8.009 20.489 -8.571 1.00 89.75 101 SER A N 1
ATOM 807 C CA . SER A 1 101 ? 9.082 20.630 -7.591 1.00 89.75 101 SER A CA 1
ATOM 808 C C . SER A 1 101 ? 8.478 20.657 -6.194 1.00 89.75 101 SER A C 1
ATOM 810 O O . SER A 1 101 ? 7.552 21.414 -5.917 1.00 89.75 101 SER A O 1
ATOM 812 N N . LEU A 1 102 ? 9.015 19.833 -5.305 1.00 84.69 102 LEU A N 1
ATOM 813 C CA . LEU A 1 102 ? 8.623 19.807 -3.908 1.00 84.69 102 LEU A CA 1
ATOM 814 C C . LEU A 1 102 ? 9.541 20.719 -3.101 1.00 84.69 102 LEU A C 1
ATOM 816 O O . LEU A 1 102 ? 10.734 20.838 -3.384 1.00 84.69 102 LEU A O 1
ATOM 820 N N . ASN A 1 103 ? 8.987 21.328 -2.055 1.00 82.44 103 ASN A N 1
ATOM 821 C CA . ASN A 1 103 ? 9.809 21.943 -1.021 1.00 82.44 103 ASN A CA 1
ATOM 822 C C . ASN A 1 103 ? 10.736 20.862 -0.421 1.00 82.44 103 ASN A C 1
ATOM 824 O O . ASN A 1 103 ? 10.320 19.713 -0.263 1.00 82.44 103 ASN A O 1
ATOM 828 N N . ILE A 1 104 ? 11.976 21.220 -0.068 1.00 81.38 104 ILE A N 1
ATOM 829 C CA . ILE A 1 104 ? 12.912 20.334 0.650 1.00 81.38 104 ILE A CA 1
ATOM 830 C C . ILE A 1 104 ? 12.286 19.753 1.927 1.00 81.38 104 ILE A C 1
ATOM 832 O O . ILE A 1 104 ? 12.592 18.638 2.343 1.00 81.38 104 ILE A O 1
ATOM 836 N N . ASN A 1 105 ? 11.346 20.501 2.491 1.00 85.50 105 ASN A N 1
ATOM 837 C CA . ASN A 1 105 ? 10.591 20.188 3.684 1.00 85.50 105 ASN A CA 1
ATOM 838 C C . ASN A 1 105 ? 9.280 19.428 3.416 1.00 85.50 105 ASN A C 1
ATOM 840 O O . ASN A 1 105 ? 8.374 19.445 4.245 1.00 85.50 105 ASN A O 1
ATOM 844 N N . ALA A 1 106 ? 9.122 18.810 2.248 1.00 88.38 106 ALA A N 1
ATOM 845 C CA . ALA A 1 106 ? 7.969 17.975 1.939 1.00 88.38 106 ALA A CA 1
ATOM 846 C C . ALA A 1 106 ? 8.362 16.495 1.867 1.00 88.38 106 ALA A C 1
ATOM 848 O O . ALA A 1 106 ? 9.293 16.105 1.163 1.00 88.38 106 ALA A O 1
ATOM 849 N N . GLU A 1 107 ? 7.592 15.651 2.543 1.00 89.44 107 GLU A N 1
ATOM 850 C CA . GLU A 1 107 ? 7.714 14.198 2.513 1.00 89.44 107 GLU A CA 1
ATOM 851 C C . GLU A 1 107 ? 6.457 13.578 1.892 1.00 89.44 107 GLU A C 1
ATOM 853 O O . GLU A 1 107 ? 5.477 13.297 2.591 1.00 89.44 107 GLU A O 1
ATOM 858 N N . PRO A 1 108 ? 6.451 13.369 0.562 1.00 91.31 108 PRO A N 1
ATOM 859 C CA . PRO A 1 108 ? 5.436 12.554 -0.090 1.00 91.31 108 PRO A CA 1
ATOM 860 C C . PRO A 1 108 ? 5.517 11.104 0.382 1.00 91.31 108 PRO A C 1
ATOM 862 O O . PRO A 1 108 ? 6.600 10.540 0.538 1.00 91.31 108 PRO A O 1
ATOM 865 N N . SER A 1 109 ? 4.349 10.506 0.592 1.00 90.69 109 SER A N 1
ATOM 866 C CA . SER A 1 109 ? 4.205 9.174 1.167 1.00 90.69 109 SER A CA 1
ATOM 867 C C . SER A 1 109 ? 3.658 8.181 0.144 1.00 90.69 109 SER A C 1
ATOM 869 O O . SER A 1 109 ? 4.382 7.276 -0.271 1.00 90.69 109 SER A O 1
ATOM 871 N N . GLN A 1 110 ? 2.406 8.341 -0.299 1.00 92.69 110 GLN A N 1
ATOM 872 C CA . GLN A 1 110 ? 1.745 7.329 -1.122 1.00 92.69 110 GLN A CA 1
ATOM 873 C C . GLN A 1 110 ? 0.851 7.936 -2.209 1.00 92.69 110 GLN A C 1
ATOM 875 O O . GLN A 1 110 ? 0.113 8.897 -1.976 1.00 92.69 110 GLN A O 1
ATOM 880 N N . LEU A 1 111 ? 0.876 7.310 -3.390 1.00 96.50 111 LEU A N 1
ATOM 881 C CA . LEU A 1 111 ? -0.102 7.533 -4.451 1.00 96.50 111 LEU A CA 1
ATOM 882 C C . LEU A 1 111 ? -1.435 6.862 -4.084 1.00 96.50 111 LEU A C 1
ATOM 884 O O . LEU A 1 111 ? -1.491 5.668 -3.792 1.00 96.50 111 LEU A O 1
ATOM 888 N N . SER A 1 112 ? -2.519 7.626 -4.133 1.00 97.44 112 SER A N 1
ATOM 889 C CA . SER A 1 112 ? -3.885 7.107 -4.008 1.00 97.44 112 SER A CA 1
ATOM 890 C C . SER A 1 112 ? -4.191 6.033 -5.072 1.00 97.44 112 SER A C 1
ATOM 892 O O . SER A 1 112 ? -3.753 6.163 -6.215 1.00 97.44 112 SER A O 1
ATOM 894 N N . PRO A 1 113 ? -4.977 4.986 -4.753 1.00 96.25 113 PRO A N 1
ATOM 895 C CA . PRO A 1 113 ? -5.311 3.924 -5.717 1.00 96.25 113 PRO A CA 1
ATOM 896 C C . PRO A 1 113 ? -5.993 4.367 -7.026 1.00 96.25 113 PRO A C 1
ATOM 898 O O . PRO A 1 113 ? -5.804 3.734 -8.063 1.00 96.25 113 PRO A O 1
ATOM 901 N N . ASP A 1 114 ? -6.764 5.456 -7.014 1.00 96.44 114 ASP A N 1
ATOM 902 C CA . ASP A 1 114 ? -7.369 6.079 -8.195 1.00 96.44 114 ASP A CA 1
ATOM 903 C C . ASP A 1 114 ? -6.360 6.882 -9.033 1.00 96.44 114 ASP A C 1
ATOM 905 O O . ASP A 1 114 ? -6.645 7.192 -10.195 1.00 96.44 114 ASP A O 1
ATOM 909 N N . ARG A 1 115 ? -5.153 7.091 -8.486 1.00 96.06 115 ARG A N 1
ATOM 910 C CA . ARG A 1 115 ? -3.968 7.731 -9.077 1.00 96.06 115 ARG A CA 1
ATOM 911 C C . ARG A 1 115 ? -4.101 9.240 -9.207 1.00 96.06 115 ARG A C 1
ATOM 913 O O . ARG A 1 115 ? -3.400 9.860 -10.003 1.00 96.06 115 ARG A O 1
ATOM 920 N N . ARG A 1 116 ? -5.012 9.835 -8.440 1.00 95.75 116 ARG A N 1
ATOM 921 C CA . ARG A 1 116 ? -5.287 11.267 -8.511 1.00 95.75 116 ARG A CA 1
ATOM 922 C C . ARG A 1 116 ? -4.457 12.072 -7.528 1.00 95.75 116 ARG A C 1
ATOM 924 O O . ARG A 1 116 ? -3.999 13.156 -7.861 1.00 95.75 116 ARG A O 1
ATOM 931 N N . TYR A 1 117 ? -4.284 11.553 -6.326 1.00 97.25 117 TYR A N 1
ATOM 932 C CA . TYR A 1 117 ? -3.662 12.266 -5.220 1.00 97.25 117 TYR A CA 1
ATOM 933 C C . TYR A 1 117 ? -2.371 11.609 -4.751 1.00 97.25 117 TYR A C 1
ATOM 935 O O . TYR A 1 117 ? -2.286 10.380 -4.702 1.00 97.25 117 TYR A O 1
ATOM 943 N N . ILE A 1 118 ? -1.415 12.425 -4.316 1.00 96.25 118 ILE A N 1
ATOM 944 C CA . ILE A 1 118 ? -0.285 12.005 -3.484 1.00 96.25 118 ILE A CA 1
ATOM 945 C C . ILE A 1 118 ? -0.490 12.580 -2.085 1.00 96.25 118 ILE A C 1
ATOM 947 O O . ILE A 1 118 ? -0.721 13.780 -1.930 1.00 96.25 118 ILE A O 1
ATOM 951 N N . SER A 1 119 ? -0.425 11.726 -1.064 1.00 95.50 119 SER A N 1
ATOM 952 C CA . SER A 1 119 ? -0.388 12.175 0.328 1.00 95.50 119 SER A CA 1
ATOM 953 C C . SER A 1 119 ? 1.017 12.641 0.688 1.00 95.50 119 SER A C 1
ATOM 955 O O . SER A 1 119 ? 1.998 12.008 0.297 1.00 95.50 119 SER A O 1
ATOM 957 N N . LEU A 1 120 ? 1.127 13.733 1.441 1.00 93.00 120 LEU A N 1
ATOM 958 C CA . LEU A 1 120 ? 2.417 14.236 1.899 1.00 93.00 120 LEU A CA 1
ATOM 959 C C . LEU A 1 120 ? 2.302 14.981 3.225 1.00 93.00 120 LEU A C 1
ATOM 961 O O . LEU A 1 120 ? 1.284 15.616 3.516 1.00 93.00 120 LEU A O 1
ATOM 965 N N . TYR A 1 121 ? 3.371 14.929 4.007 1.00 91.19 121 TYR A N 1
ATOM 966 C CA . TYR A 1 121 ? 3.601 15.912 5.053 1.00 91.19 121 TYR A CA 1
ATOM 967 C C . TYR A 1 121 ? 4.449 17.054 4.490 1.00 91.19 121 TYR A C 1
ATOM 969 O O . TYR A 1 121 ? 5.313 16.821 3.648 1.00 91.19 121 TYR A O 1
ATOM 977 N N . ALA A 1 122 ? 4.197 18.284 4.921 1.00 89.06 122 ALA A N 1
ATOM 978 C CA . ALA A 1 122 ? 5.007 19.440 4.549 1.00 89.06 122 ALA A CA 1
ATOM 979 C C . ALA A 1 122 ? 5.255 20.329 5.764 1.00 89.06 122 ALA A C 1
ATOM 981 O O . ALA A 1 122 ? 4.349 20.508 6.577 1.00 89.06 122 ALA A O 1
ATOM 982 N N . TRP A 1 123 ? 6.451 20.898 5.878 1.00 84.44 123 TRP A N 1
ATOM 983 C CA . TRP A 1 123 ? 6.790 21.873 6.913 1.00 84.44 123 TRP A CA 1
ATOM 984 C C . TRP A 1 123 ? 7.197 23.211 6.319 1.00 84.44 123 TRP A C 1
ATOM 986 O O . TRP A 1 123 ? 8.008 23.291 5.397 1.00 84.44 123 TRP A O 1
ATOM 996 N N . ASP A 1 124 ? 6.667 24.263 6.923 1.00 75.12 124 ASP A N 1
ATOM 997 C CA . ASP A 1 124 ? 7.131 25.629 6.747 1.00 75.12 124 ASP A CA 1
ATOM 998 C C . ASP A 1 124 ? 7.581 26.156 8.118 1.00 75.12 124 ASP A C 1
ATOM 1000 O O . ASP A 1 124 ? 6.973 25.836 9.143 1.00 75.12 124 ASP A O 1
ATOM 1004 N N . GLU A 1 125 ? 8.650 26.953 8.151 1.00 68.38 125 GLU A N 1
ATOM 1005 C CA . GLU A 1 125 ? 9.119 27.610 9.377 1.00 68.38 125 GLU A CA 1
ATOM 1006 C C . GLU A 1 125 ? 8.048 28.539 9.981 1.00 68.38 125 GLU A C 1
ATOM 1008 O O . GLU A 1 125 ? 8.082 28.820 11.180 1.00 68.38 125 GLU A O 1
ATOM 1013 N N . HIS A 1 126 ? 7.080 28.985 9.173 1.00 66.75 126 HIS A N 1
ATOM 1014 C CA . HIS A 1 126 ? 5.988 29.865 9.582 1.00 66.75 126 HIS A CA 1
ATOM 1015 C C . HIS A 1 126 ? 4.639 29.158 9.795 1.00 66.75 126 HIS A C 1
ATOM 1017 O O . HIS A 1 126 ? 3.866 29.608 10.640 1.00 66.75 126 HIS A O 1
ATOM 1023 N N . GLU A 1 127 ? 4.346 28.074 9.064 1.00 62.75 127 GLU A N 1
ATOM 1024 C CA . GLU A 1 127 ? 3.051 27.355 9.118 1.00 62.75 127 GLU A CA 1
ATOM 1025 C C . GLU A 1 127 ? 3.104 26.049 9.935 1.00 62.75 127 GLU A C 1
ATOM 1027 O O . GLU A 1 127 ? 2.112 25.331 10.046 1.00 62.75 127 GLU A O 1
ATOM 1032 N N . GLY A 1 128 ? 4.263 25.707 10.505 1.00 75.38 128 GLY A N 1
ATOM 1033 C CA . GLY A 1 128 ? 4.444 24.439 11.206 1.00 75.38 128 GLY A CA 1
ATOM 1034 C C . GLY A 1 128 ? 4.385 23.238 10.256 1.00 75.38 128 GLY A C 1
ATOM 1035 O O . GLY A 1 128 ? 4.562 23.361 9.041 1.00 75.38 128 GLY A O 1
ATOM 1036 N N . LYS A 1 129 ? 4.191 22.033 10.806 1.00 84.75 129 LYS A N 1
ATOM 1037 C CA . LYS A 1 129 ? 4.016 20.822 9.993 1.00 84.75 129 LYS A CA 1
ATOM 1038 C C . LYS A 1 129 ? 2.539 20.658 9.636 1.00 84.75 129 LYS A C 1
ATOM 1040 O O . LYS A 1 129 ? 1.649 20.851 10.458 1.00 84.75 129 LYS A O 1
ATOM 1045 N N . THR A 1 130 ? 2.289 20.288 8.391 1.00 89.94 130 THR A N 1
ATOM 1046 C CA . THR A 1 130 ? 0.962 20.179 7.790 1.00 89.94 130 THR A CA 1
ATOM 1047 C C . THR A 1 130 ? 0.818 18.833 7.097 1.00 89.94 130 THR A C 1
ATOM 1049 O O . THR A 1 130 ? 1.788 18.252 6.602 1.00 89.94 130 THR A O 1
ATOM 1052 N N . THR A 1 131 ? -0.411 18.332 7.031 1.00 92.94 131 THR A N 1
ATOM 1053 C CA . THR A 1 131 ? -0.755 17.147 6.237 1.00 92.94 131 THR A CA 1
ATOM 1054 C C . THR A 1 131 ? -1.531 17.596 5.013 1.00 92.94 131 THR A C 1
ATOM 1056 O O . THR A 1 131 ? -2.577 18.236 5.149 1.00 92.94 131 THR A O 1
ATOM 1059 N N . LYS A 1 132 ? -1.037 17.264 3.818 1.00 93.62 132 LYS A N 1
ATOM 1060 C CA . LYS A 1 132 ? -1.585 17.745 2.547 1.00 93.62 132 LYS A CA 1
ATOM 1061 C C . LYS A 1 132 ? -1.862 16.604 1.562 1.00 93.62 132 LYS A C 1
ATOM 1063 O O . LYS A 1 132 ? -1.272 15.525 1.641 1.00 93.62 132 LYS A O 1
ATOM 1068 N N . LEU A 1 133 ? -2.763 16.870 0.618 1.00 95.94 133 LEU A N 1
ATOM 1069 C CA . LEU A 1 133 ? -2.991 16.069 -0.585 1.00 95.94 133 LEU A CA 1
ATOM 1070 C C . LEU A 1 133 ? -2.626 16.898 -1.809 1.00 95.94 133 LEU A C 1
ATOM 1072 O O . LEU A 1 133 ? -3.185 17.975 -1.999 1.00 95.94 133 LEU A O 1
ATOM 1076 N N . TYR A 1 134 ? -1.742 16.377 -2.648 1.00 95.38 134 TYR A N 1
ATOM 1077 C CA . TYR A 1 134 ? -1.411 16.970 -3.938 1.00 95.38 134 TYR A CA 1
ATOM 1078 C C . TYR A 1 134 ? -2.228 16.302 -5.050 1.00 95.38 134 TYR A C 1
ATOM 1080 O O . TYR A 1 134 ? -2.133 15.087 -5.221 1.00 95.38 134 TYR A O 1
ATOM 1088 N N . ASP A 1 135 ? -3.048 17.065 -5.777 1.00 95.19 135 ASP A N 1
ATOM 1089 C CA . ASP A 1 135 ? -3.867 16.612 -6.908 1.00 95.19 135 ASP A CA 1
ATOM 1090 C C . ASP A 1 135 ? -3.040 16.638 -8.202 1.00 95.19 135 ASP A C 1
ATOM 1092 O O . ASP A 1 135 ? -2.828 17.690 -8.803 1.00 95.19 135 ASP A O 1
ATOM 1096 N N . LEU A 1 136 ? -2.627 15.458 -8.667 1.00 94.06 136 LEU A N 1
ATOM 1097 C CA . LEU A 1 136 ? -1.828 15.269 -9.881 1.00 94.06 136 LEU A CA 1
ATOM 1098 C C . LEU A 1 136 ? -2.516 15.771 -11.150 1.00 94.06 136 LEU A C 1
ATOM 1100 O O . LEU A 1 136 ? -1.850 16.016 -12.152 1.00 94.06 136 LEU A O 1
ATOM 1104 N N . LYS A 1 137 ? -3.848 15.877 -11.145 1.00 92.62 137 LYS A N 1
ATOM 1105 C CA . LYS A 1 137 ? -4.605 16.317 -12.317 1.00 92.62 137 LYS A CA 1
ATOM 1106 C C . LYS A 1 137 ? -4.669 17.836 -12.415 1.00 92.62 137 LYS A C 1
ATOM 1108 O O . LYS A 1 137 ? -4.640 18.369 -13.520 1.00 92.62 137 LYS A O 1
ATOM 1113 N N . ASN A 1 138 ? -4.847 18.500 -11.277 1.00 93.12 138 ASN A N 1
ATOM 1114 C CA . ASN A 1 138 ? -5.096 19.940 -11.225 1.00 93.12 138 ASN A CA 1
ATOM 1115 C C . ASN A 1 138 ? -3.857 20.752 -10.833 1.00 93.12 138 ASN A C 1
ATOM 1117 O O . ASN A 1 138 ? -3.935 21.973 -10.882 1.00 93.12 138 ASN A O 1
ATOM 1121 N N . ASP A 1 139 ? -2.758 20.085 -10.462 1.00 90.62 139 ASP A N 1
ATOM 1122 C CA . ASP A 1 139 ? -1.543 20.716 -9.934 1.00 90.62 139 ASP A CA 1
ATOM 1123 C C . ASP A 1 139 ? -1.855 21.641 -8.746 1.00 90.62 139 ASP A C 1
ATOM 1125 O O . ASP A 1 139 ? -1.443 22.795 -8.678 1.00 90.62 139 ASP A O 1
ATOM 1129 N N . ASP A 1 140 ? -2.663 21.126 -7.817 1.00 92.88 140 ASP A N 1
ATOM 1130 C CA . ASP A 1 140 ? -3.137 21.870 -6.653 1.00 92.88 140 ASP A CA 1
ATOM 1131 C C . ASP A 1 140 ? -2.942 21.059 -5.372 1.00 92.88 140 ASP A C 1
ATOM 1133 O O . ASP A 1 140 ? -2.946 19.826 -5.382 1.00 92.88 140 ASP A O 1
ATOM 1137 N N . THR A 1 141 ? -2.778 21.752 -4.248 1.00 92.31 141 THR A N 1
ATOM 1138 C CA . THR A 1 141 ? -2.542 21.137 -2.944 1.00 92.31 141 THR A CA 1
ATOM 1139 C C . THR A 1 141 ? -3.638 21.514 -1.959 1.00 92.31 141 THR A C 1
ATOM 1141 O O . THR A 1 141 ? -3.855 22.681 -1.653 1.00 92.31 141 THR A O 1
ATOM 1144 N N . THR A 1 142 ? -4.292 20.510 -1.378 1.00 93.81 142 THR A N 1
ATOM 1145 C CA . THR A 1 142 ? -5.278 20.696 -0.308 1.00 93.81 142 THR A CA 1
ATOM 1146 C C . THR A 1 142 ? -4.664 20.363 1.048 1.00 93.81 142 THR A C 1
ATOM 1148 O O . THR A 1 142 ? -4.216 19.238 1.266 1.00 93.81 142 THR A O 1
ATOM 1151 N N . THR A 1 143 ? -4.697 21.308 1.988 1.00 93.25 143 THR A N 1
ATOM 1152 C CA . THR A 1 143 ? -4.349 21.050 3.394 1.00 93.25 143 THR A CA 1
ATOM 1153 C C . THR A 1 143 ? -5.493 20.309 4.092 1.00 93.25 143 THR A C 1
ATOM 1155 O O . THR A 1 143 ? -6.628 20.782 4.106 1.00 93.25 143 THR A O 1
ATOM 1158 N N . ILE A 1 144 ? -5.199 19.138 4.665 1.00 93.38 144 ILE A N 1
ATOM 1159 C CA . ILE A 1 144 ? -6.142 18.340 5.468 1.00 93.38 144 ILE A CA 1
ATOM 1160 C C . ILE A 1 144 ? -6.086 18.768 6.936 1.00 93.38 144 ILE A C 1
ATOM 1162 O O . ILE A 1 144 ? -7.121 18.900 7.586 1.00 93.38 144 ILE A O 1
ATOM 1166 N N . VAL A 1 145 ? -4.872 18.961 7.453 1.00 90.94 145 VAL A N 1
ATOM 1167 C CA . VAL A 1 145 ? -4.615 19.387 8.830 1.00 90.94 145 VAL A CA 1
ATOM 1168 C C . VAL A 1 145 ? -3.466 20.380 8.824 1.00 90.94 145 VAL A C 1
ATOM 1170 O O . VAL A 1 145 ? -2.456 20.153 8.154 1.00 90.94 145 VAL A O 1
ATOM 1173 N N . ASP A 1 146 ? -3.643 21.449 9.589 1.00 86.62 146 ASP A N 1
ATOM 1174 C CA . ASP A 1 146 ? -2.671 22.517 9.786 1.00 86.62 146 ASP A CA 1
ATOM 1175 C C . ASP A 1 146 ? -2.067 22.461 11.201 1.00 86.62 146 ASP A C 1
ATOM 1177 O O . ASP A 1 146 ? -2.711 21.927 12.109 1.00 86.62 146 ASP A O 1
ATOM 1181 N N . ASN A 1 147 ? -0.856 23.002 11.376 1.00 75.38 147 ASN A N 1
ATOM 1182 C CA . ASN A 1 147 ? -0.148 23.117 12.657 1.00 75.38 147 ASN A CA 1
ATOM 1183 C C . ASN A 1 147 ? -0.164 21.833 13.508 1.00 75.38 147 ASN A C 1
ATOM 1185 O O . ASN A 1 147 ? -0.567 21.835 14.672 1.00 75.38 147 ASN A O 1
ATOM 1189 N N . ASN A 1 148 ? 0.254 20.716 12.919 1.00 75.38 148 ASN A N 1
ATOM 1190 C CA . ASN A 1 148 ? 0.275 19.422 13.585 1.00 75.38 148 ASN A CA 1
ATOM 1191 C C . ASN A 1 148 ? 1.692 18.940 13.906 1.00 75.38 148 ASN A C 1
ATOM 1193 O O . ASN A 1 148 ? 2.686 19.482 13.434 1.00 75.38 148 ASN A O 1
ATOM 1197 N N . PHE A 1 149 ? 1.783 17.897 14.727 1.00 76.38 149 PHE A N 1
ATOM 1198 C CA . PHE A 1 149 ? 3.012 17.140 14.925 1.00 76.38 149 PHE A CA 1
ATOM 1199 C C . PHE A 1 149 ? 2.794 15.766 14.302 1.00 76.38 149 PHE A C 1
ATOM 1201 O O . PHE A 1 149 ? 2.252 14.879 14.956 1.00 76.38 149 PHE A O 1
ATOM 1208 N N . PRO A 1 150 ? 3.122 15.573 13.015 1.00 71.50 150 PRO A N 1
ATOM 1209 C CA . PRO A 1 150 ? 2.977 14.276 12.394 1.00 71.50 150 PRO A CA 1
ATOM 1210 C C . PRO A 1 150 ? 3.874 13.295 13.138 1.00 71.50 150 PRO A C 1
ATOM 1212 O O . PRO A 1 150 ? 5.034 13.592 13.444 1.00 71.50 150 PRO A O 1
ATOM 1215 N N . SER A 1 151 ? 3.302 12.146 13.471 1.00 73.31 151 SER A N 1
ATOM 1216 C CA . SER A 1 151 ? 4.078 11.059 14.044 1.00 73.31 151 SER A CA 1
ATOM 1217 C C . SER A 1 151 ? 4.908 10.371 12.955 1.00 73.31 151 SER A C 1
ATOM 1219 O O . SER A 1 151 ? 4.754 10.637 11.766 1.00 73.31 151 SER A O 1
ATOM 1221 N N . SER A 1 152 ? 5.789 9.456 13.358 1.00 72.00 152 SER A N 1
ATOM 1222 C CA . SER A 1 152 ? 6.639 8.671 12.455 1.00 72.00 152 SER A CA 1
ATOM 1223 C C . SER A 1 152 ? 5.881 7.704 11.527 1.00 72.00 152 SER A C 1
ATOM 1225 O O . SER A 1 152 ? 6.497 7.081 10.663 1.00 72.00 152 SER A O 1
ATOM 1227 N N . GLY A 1 153 ? 4.564 7.551 11.703 1.00 83.56 153 GLY A N 1
ATOM 1228 C CA . GLY A 1 153 ? 3.738 6.663 10.891 1.00 83.56 153 GLY A CA 1
ATOM 1229 C C . GLY A 1 153 ? 3.489 7.185 9.469 1.00 83.56 153 GLY A C 1
ATOM 1230 O O . GLY A 1 153 ? 3.256 8.371 9.252 1.00 83.56 153 GLY A O 1
ATOM 1231 N N . MET A 1 154 ? 3.481 6.282 8.486 1.00 89.81 154 MET A N 1
ATOM 1232 C CA . MET A 1 154 ? 3.179 6.605 7.087 1.00 89.81 154 MET A CA 1
ATOM 1233 C C . MET A 1 154 ? 1.694 6.942 6.884 1.00 89.81 154 MET A C 1
ATOM 1235 O O . MET A 1 154 ? 0.814 6.332 7.500 1.00 89.81 154 MET A O 1
ATOM 1239 N N . ILE A 1 155 ? 1.415 7.861 5.952 1.00 94.69 155 ILE A N 1
ATOM 1240 C CA . ILE A 1 155 ? 0.054 8.180 5.508 1.00 94.69 155 ILE A CA 1
ATOM 1241 C C . ILE A 1 155 ? -0.403 7.115 4.512 1.00 94.69 155 ILE A C 1
ATOM 1243 O O . ILE A 1 155 ? 0.214 6.951 3.460 1.00 94.69 155 ILE A O 1
ATOM 1247 N N . MET A 1 156 ? -1.524 6.449 4.783 1.00 96.38 156 MET A N 1
ATOM 1248 C CA . MET A 1 156 ? -2.029 5.386 3.912 1.00 96.38 156 MET A CA 1
ATOM 1249 C C . MET A 1 156 ? -3.425 5.671 3.384 1.00 96.38 156 MET A C 1
ATOM 1251 O O . MET A 1 156 ? -4.292 6.211 4.074 1.00 96.38 156 MET A O 1
ATOM 1255 N N . TRP A 1 157 ? -3.666 5.196 2.169 1.00 97.81 157 TRP A N 1
ATOM 1256 C CA . TRP A 1 157 ? -4.972 5.219 1.529 1.00 97.81 157 TRP A CA 1
ATOM 1257 C C . TRP A 1 157 ? -5.743 3.915 1.748 1.00 97.81 157 TRP A C 1
ATOM 1259 O O . TRP A 1 157 ? -5.178 2.823 1.683 1.00 97.81 157 TRP A O 1
ATOM 1269 N N . SER A 1 158 ? -7.060 4.022 1.936 1.00 98.00 158 SER A N 1
ATOM 1270 C CA . SER A 1 158 ? -8.004 2.918 1.658 1.00 98.00 158 SER A CA 1
ATOM 1271 C C . SER A 1 158 ? -7.930 2.483 0.188 1.00 98.00 158 SER A C 1
ATOM 1273 O O . SER A 1 158 ? -7.522 3.270 -0.668 1.00 98.00 158 SER A O 1
ATOM 1275 N N . ASN A 1 159 ? -8.332 1.247 -0.124 1.00 96.69 159 ASN A N 1
ATOM 1276 C CA . ASN A 1 159 ? -8.174 0.683 -1.472 1.00 96.69 159 ASN A CA 1
ATOM 1277 C C . ASN A 1 159 ? -9.057 1.374 -2.518 1.00 96.69 159 ASN A C 1
ATOM 1279 O O . ASN A 1 159 ? -8.704 1.383 -3.694 1.00 96.69 159 ASN A O 1
ATOM 1283 N N . ASN A 1 160 ? -10.170 1.973 -2.099 1.00 97.06 160 ASN A N 1
ATOM 1284 C CA . ASN A 1 160 ? -11.064 2.749 -2.957 1.00 97.06 160 ASN A CA 1
ATOM 1285 C C . ASN A 1 160 ? -10.738 4.254 -3.021 1.00 97.06 160 ASN A C 1
ATOM 1287 O O . ASN A 1 160 ? -11.569 5.026 -3.499 1.00 97.06 160 ASN A O 1
ATOM 1291 N N . SER A 1 161 ? -9.579 4.685 -2.505 1.00 97.69 161 SER A N 1
ATOM 1292 C CA . SER A 1 161 ? -9.140 6.093 -2.474 1.00 97.69 161 SER A CA 1
ATOM 1293 C C . SER A 1 161 ? -10.024 7.058 -1.683 1.00 97.69 161 SER A C 1
ATOM 1295 O O . SER A 1 161 ? -9.811 8.267 -1.739 1.00 97.69 161 SER A O 1
ATOM 1297 N N . ARG A 1 162 ? -11.006 6.572 -0.918 1.00 97.75 162 ARG A N 1
ATOM 1298 C CA . ARG A 1 162 ? -11.929 7.451 -0.192 1.00 97.75 162 ARG A CA 1
ATOM 1299 C C . ARG A 1 162 ? -11.339 7.984 1.105 1.00 97.75 162 ARG A C 1
ATOM 1301 O O . ARG A 1 162 ? -11.564 9.141 1.450 1.00 97.75 162 ARG A O 1
ATOM 1308 N N . TYR A 1 163 ? -10.642 7.131 1.840 1.00 98.44 163 TYR A N 1
ATOM 1309 C CA . TYR A 1 163 ? -10.112 7.431 3.162 1.00 98.44 163 TYR A CA 1
ATOM 1310 C C . TYR A 1 163 ? -8.592 7.533 3.154 1.00 98.44 163 TYR A C 1
ATOM 1312 O O . TYR A 1 163 ? -7.914 6.698 2.548 1.00 98.44 163 TYR A O 1
ATOM 1320 N N . VAL A 1 164 ? -8.085 8.513 3.896 1.00 98.00 164 VAL A N 1
ATOM 1321 C CA . VAL A 1 164 ? -6.667 8.713 4.200 1.00 98.00 164 VAL A CA 1
ATOM 1322 C C . VAL A 1 164 ? -6.490 8.574 5.705 1.00 98.00 164 VAL A C 1
ATOM 1324 O O . VAL A 1 164 ? -7.115 9.314 6.462 1.00 98.00 164 VAL A O 1
ATOM 1327 N N . ALA A 1 165 ? -5.673 7.621 6.138 1.00 97.06 165 ALA A N 1
ATOM 1328 C CA . ALA A 1 165 ? -5.387 7.360 7.542 1.00 97.06 165 ALA A CA 1
ATOM 1329 C C . ALA A 1 165 ? -3.940 7.747 7.866 1.00 97.06 165 ALA A C 1
ATOM 1331 O O . ALA A 1 165 ? -3.021 7.430 7.110 1.00 97.06 165 ALA A O 1
ATOM 1332 N N . PHE A 1 166 ? -3.752 8.453 8.974 1.00 95.12 166 PHE A N 1
ATOM 1333 C CA . PHE A 1 166 ? -2.453 8.953 9.415 1.00 95.12 166 PHE A CA 1
ATOM 1334 C C . PHE A 1 166 ? -2.458 9.219 10.917 1.00 95.12 166 PHE A C 1
ATOM 1336 O O . PHE A 1 166 ? -3.513 9.256 11.552 1.00 95.12 166 PHE A O 1
ATOM 1343 N N . PHE A 1 167 ? -1.273 9.422 11.483 1.00 91.69 167 PHE A N 1
ATOM 1344 C CA . PHE A 1 167 ? -1.113 9.662 12.909 1.00 91.69 167 PHE A CA 1
ATOM 1345 C C . PHE A 1 167 ? -0.563 11.044 13.190 1.00 91.69 167 PHE A C 1
ATOM 1347 O O . PHE A 1 167 ? 0.350 11.514 12.510 1.00 91.69 167 PHE A O 1
ATOM 1354 N N . LEU A 1 168 ? -1.116 11.662 14.226 1.00 89.38 168 LEU A N 1
ATOM 1355 C CA . LEU A 1 168 ? -0.640 12.921 14.773 1.00 89.38 168 LEU A CA 1
ATOM 1356 C C . LEU A 1 168 ? -0.319 12.718 16.249 1.00 89.38 168 LEU A C 1
ATOM 1358 O O . LEU A 1 168 ? -1.065 12.051 16.964 1.00 89.38 168 LEU A O 1
ATOM 1362 N N . TRP A 1 169 ? 0.786 13.300 16.686 1.00 84.06 169 TRP A N 1
ATOM 1363 C CA . TRP A 1 169 ? 1.151 13.409 18.082 1.00 84.06 169 TRP A CA 1
ATOM 1364 C C . TRP A 1 169 ? 0.336 14.525 18.739 1.00 84.06 169 TRP A C 1
ATOM 1366 O O . TRP A 1 169 ? 0.270 15.646 18.229 1.00 84.06 169 TRP A O 1
ATOM 1376 N N . ASP A 1 170 ? -0.305 14.204 19.857 1.00 79.62 170 ASP A N 1
ATOM 1377 C CA . ASP A 1 170 ? -1.054 15.145 20.676 1.00 79.62 170 ASP A CA 1
ATOM 1378 C C . ASP A 1 170 ? -0.204 15.557 21.881 1.00 79.62 170 ASP A C 1
ATOM 1380 O O . ASP A 1 170 ? -0.042 14.801 22.840 1.00 79.62 170 ASP A O 1
ATOM 1384 N N . ASP A 1 171 ? 0.339 16.773 21.840 1.00 73.62 171 ASP A N 1
ATOM 1385 C CA . ASP A 1 171 ? 1.202 17.304 22.899 1.00 73.62 171 ASP A CA 1
ATOM 1386 C C . ASP A 1 171 ? 0.490 17.473 24.246 1.00 73.62 171 ASP A C 1
ATOM 1388 O O . ASP A 1 171 ? 1.139 17.384 25.293 1.00 73.62 171 ASP A O 1
ATOM 1392 N N . GLN A 1 172 ? -0.827 17.717 24.249 1.00 73.88 172 GLN A N 1
ATOM 1393 C CA . GLN A 1 172 ? -1.575 17.919 25.493 1.00 73.88 172 GLN A CA 1
ATOM 1394 C C . GLN A 1 172 ? -1.658 16.622 26.294 1.00 73.88 172 GLN A C 1
ATOM 1396 O O . GLN A 1 172 ? -1.531 16.638 27.519 1.00 73.88 172 GLN A O 1
ATOM 1401 N N . TRP A 1 173 ? -1.844 15.510 25.587 1.00 69.75 173 TRP A N 1
ATOM 1402 C CA . TRP A 1 173 ? -2.044 14.188 26.176 1.00 69.75 173 TRP A CA 1
ATOM 1403 C C . TRP A 1 173 ? -0.805 13.292 26.074 1.00 69.75 173 TRP A C 1
ATOM 1405 O O . TRP A 1 173 ? -0.787 12.217 26.660 1.00 69.75 173 TRP A O 1
ATOM 1415 N N . ARG A 1 174 ? 0.252 13.763 25.395 1.00 77.50 174 ARG A N 1
ATOM 1416 C CA . ARG A 1 174 ? 1.501 13.033 25.114 1.00 77.50 174 ARG A CA 1
ATOM 1417 C C . ARG A 1 174 ? 1.257 11.663 24.483 1.00 77.50 174 ARG A C 1
ATOM 1419 O O . ARG A 1 174 ? 1.947 10.696 24.801 1.00 77.50 174 ARG 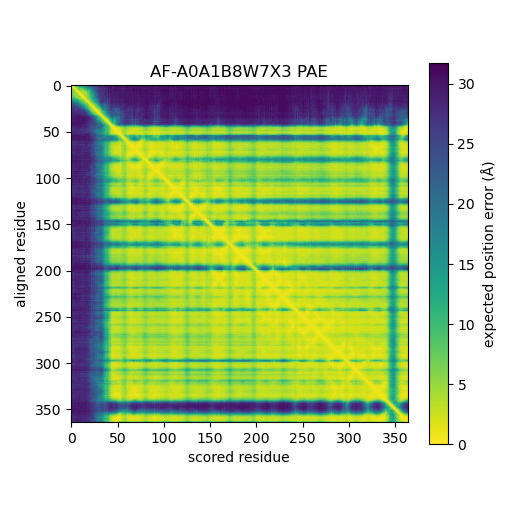A O 1
ATOM 1426 N N . GLU A 1 175 ? 0.283 11.596 23.585 1.00 80.06 175 GLU A N 1
ATOM 1427 C CA . GLU A 1 175 ? -0.137 10.355 22.942 1.00 80.06 175 GLU A CA 1
ATOM 1428 C C . GLU A 1 175 ? -0.275 10.525 21.428 1.00 80.06 175 GLU A C 1
ATOM 1430 O O . GLU A 1 175 ? -0.575 11.603 20.916 1.00 80.06 175 GLU A O 1
ATOM 1435 N N . GLU A 1 176 ? -0.070 9.438 20.694 1.00 84.56 176 GLU A N 1
ATOM 1436 C CA . GLU A 1 176 ? -0.314 9.392 19.258 1.00 84.56 176 GLU A CA 1
ATOM 1437 C C . GLU A 1 176 ? -1.792 9.086 18.985 1.00 84.56 176 GLU A C 1
ATOM 1439 O O . GLU A 1 176 ? -2.357 8.140 19.536 1.00 84.56 176 GLU A O 1
ATOM 1444 N N . LYS A 1 177 ? -2.424 9.860 18.098 1.00 88.69 177 LYS A N 1
ATOM 1445 C CA . LYS A 1 177 ? -3.839 9.717 17.737 1.00 88.69 177 LYS A CA 1
ATOM 1446 C C . LYS A 1 177 ? -4.020 9.398 16.265 1.00 88.69 177 LYS A C 1
ATOM 1448 O O . LYS A 1 177 ? -3.471 10.070 15.386 1.00 88.69 177 LYS A O 1
ATOM 1453 N N . LEU A 1 178 ? -4.869 8.408 15.997 1.00 93.56 178 LEU A N 1
ATOM 1454 C CA . LEU A 1 178 ? -5.279 8.062 14.644 1.00 93.56 178 LEU A CA 1
ATOM 1455 C C . LEU A 1 178 ? -6.253 9.110 14.108 1.00 93.56 178 LEU A C 1
ATOM 1457 O O . LEU A 1 178 ? -7.288 9.393 14.710 1.00 93.56 178 LEU A O 1
ATOM 1461 N N . HIS A 1 179 ? -5.949 9.619 12.926 1.00 95.25 179 HIS A N 1
ATOM 1462 C CA . HIS A 1 179 ? -6.801 10.508 12.162 1.00 95.25 179 HIS A CA 1
ATOM 1463 C C . HIS A 1 179 ? -7.191 9.841 10.846 1.00 95.25 179 HIS A C 1
ATOM 1465 O O . HIS A 1 179 ? -6.360 9.251 10.156 1.00 95.25 179 HIS A O 1
ATOM 1471 N N . ILE A 1 180 ? -8.474 9.931 10.500 1.00 97.38 180 ILE A N 1
ATOM 1472 C CA . ILE A 1 180 ? -9.021 9.416 9.247 1.00 97.38 180 ILE A CA 1
ATOM 1473 C C . ILE A 1 180 ? -9.748 10.550 8.539 1.00 97.38 180 ILE A C 1
ATOM 1475 O O . ILE A 1 180 ? -10.719 11.104 9.059 1.00 97.38 180 ILE A O 1
ATOM 1479 N N . TYR A 1 181 ? -9.288 10.883 7.343 1.00 97.88 181 TYR A N 1
ATOM 1480 C CA . TYR A 1 181 ? -9.901 11.877 6.478 1.00 97.88 181 TYR A CA 1
ATOM 1481 C C . TYR A 1 181 ? -10.694 11.197 5.364 1.00 97.88 181 TYR A C 1
ATOM 1483 O O . TYR A 1 181 ? -10.150 10.387 4.618 1.00 97.88 181 TYR A O 1
ATOM 1491 N N . ASP A 1 182 ? -11.979 11.524 5.245 1.00 98.00 182 ASP A N 1
ATOM 1492 C CA . ASP A 1 182 ? -12.823 11.123 4.118 1.00 98.00 182 ASP A CA 1
ATOM 1493 C C . ASP A 1 182 ? -12.737 12.200 3.029 1.00 98.00 182 ASP A C 1
ATOM 1495 O O . ASP A 1 182 ? -13.291 13.290 3.176 1.00 98.00 182 ASP A O 1
ATOM 1499 N N . VAL A 1 183 ? -12.061 11.882 1.926 1.00 97.19 183 VAL A N 1
ATOM 1500 C CA . VAL A 1 183 ? -11.810 12.794 0.797 1.00 97.19 183 VAL A CA 1
ATOM 1501 C C . VAL A 1 183 ? -13.102 13.191 0.082 1.00 97.19 183 VAL A C 1
ATOM 1503 O O . VAL A 1 183 ? -13.206 14.296 -0.449 1.00 97.19 183 VAL A O 1
ATOM 1506 N N . THR A 1 184 ? -14.119 12.325 0.097 1.00 95.94 184 THR A N 1
ATOM 1507 C CA . THR A 1 184 ? -15.405 12.598 -0.562 1.00 95.94 184 THR A CA 1
ATOM 1508 C C . THR A 1 184 ? -16.220 13.607 0.235 1.00 95.94 184 THR A C 1
ATOM 1510 O O . THR A 1 184 ? -16.775 14.550 -0.324 1.00 95.94 184 THR A O 1
ATOM 1513 N N . THR A 1 185 ? -16.296 13.421 1.554 1.00 96.94 185 THR A N 1
ATOM 1514 C CA . THR A 1 185 ? -17.078 14.304 2.436 1.00 96.94 185 THR A CA 1
ATOM 1515 C C . THR A 1 185 ? -16.272 15.475 2.994 1.00 96.94 185 THR A C 1
ATOM 1517 O O . THR A 1 185 ? -16.858 16.378 3.591 1.00 96.94 185 THR A O 1
ATOM 1520 N N . LYS A 1 186 ? -14.948 15.468 2.796 1.00 96.69 186 LYS A N 1
ATOM 1521 C CA . LYS A 1 186 ? -13.970 16.411 3.354 1.00 96.69 186 LYS A CA 1
ATOM 1522 C C . LYS A 1 186 ? -14.009 16.493 4.880 1.00 96.69 186 LYS A C 1
ATOM 1524 O O . LYS A 1 186 ? -13.772 17.553 5.456 1.00 96.69 186 LYS A O 1
ATOM 1529 N N . LYS A 1 187 ? -14.338 15.383 5.543 1.00 96.44 187 LYS A N 1
ATOM 1530 C CA . LYS A 1 187 ? -14.443 15.315 7.004 1.00 96.44 187 LYS A CA 1
ATOM 1531 C C . LYS A 1 187 ? -13.252 14.584 7.594 1.00 96.44 187 LYS A C 1
ATOM 1533 O O . LYS A 1 187 ? -12.923 13.481 7.167 1.00 96.44 187 LYS A O 1
ATOM 1538 N N . LEU A 1 188 ? -12.663 15.194 8.615 1.00 96.00 188 LEU A N 1
ATOM 1539 C CA . LEU A 1 188 ? -11.644 14.587 9.455 1.00 96.00 188 LEU A CA 1
ATOM 1540 C C . LEU A 1 188 ? -12.295 13.980 10.697 1.00 96.00 188 LEU A C 1
ATOM 1542 O O . LEU A 1 188 ? -13.150 14.603 11.327 1.00 96.00 188 LEU A O 1
ATOM 1546 N N . LYS A 1 189 ? -11.872 12.772 11.054 1.00 95.19 189 LYS A N 1
ATOM 1547 C CA . LYS A 1 189 ? -12.293 12.079 12.265 1.00 95.19 189 LYS A CA 1
ATOM 1548 C C . LYS A 1 189 ? -11.070 11.635 13.053 1.00 95.19 189 LYS A C 1
ATOM 1550 O O . LYS A 1 189 ? -10.198 10.968 12.505 1.00 95.19 189 LYS A O 1
ATOM 1555 N N . GLN A 1 190 ? -11.049 11.967 14.336 1.00 94.50 190 GLN A N 1
ATOM 1556 C CA . GLN A 1 190 ? -10.087 11.433 15.292 1.00 94.50 190 GLN A CA 1
ATOM 1557 C C . GLN A 1 190 ? -10.628 10.128 15.884 1.00 94.50 190 GLN A C 1
ATOM 1559 O O . GLN A 1 190 ? -11.821 10.027 16.184 1.00 94.50 190 GLN A O 1
ATOM 1564 N N . VAL A 1 191 ? -9.757 9.135 16.032 1.00 93.44 191 VAL A N 1
ATOM 1565 C CA . VAL A 1 191 ? -10.093 7.806 16.539 1.00 93.44 191 VAL A CA 1
ATOM 1566 C C . VAL A 1 191 ? -9.194 7.459 17.722 1.00 93.44 191 VAL A C 1
ATOM 1568 O O . VAL A 1 191 ? -7.969 7.494 17.620 1.00 93.44 191 VAL A O 1
ATOM 1571 N N . GLU A 1 192 ? -9.820 7.090 18.835 1.00 90.81 192 GLU A N 1
ATOM 1572 C CA . GLU A 1 192 ? -9.162 6.547 20.020 1.00 90.81 192 GLU A CA 1
ATOM 1573 C C . GLU A 1 192 ? -8.722 5.107 19.753 1.00 90.81 192 GLU A C 1
ATOM 1575 O O . GLU A 1 192 ? -9.512 4.260 19.316 1.00 90.81 192 GLU A O 1
ATOM 1580 N N . MET A 1 193 ? -7.446 4.833 20.011 1.00 89.31 193 MET A N 1
ATOM 1581 C CA . MET A 1 193 ? -6.846 3.527 19.775 1.00 89.31 193 MET A CA 1
ATOM 1582 C C . MET A 1 193 ? -6.766 2.711 21.065 1.00 89.31 193 MET A C 1
ATOM 1584 O O . MET A 1 193 ? -6.380 3.245 22.101 1.00 89.31 193 MET A O 1
ATOM 1588 N N . PRO A 1 194 ? -7.010 1.393 21.016 1.00 87.12 194 PRO A N 1
ATOM 1589 C CA . PRO A 1 194 ? -6.863 0.510 22.167 1.00 87.12 194 PRO A CA 1
ATOM 1590 C C . PRO A 1 194 ? -5.394 0.076 22.355 1.00 87.12 194 PRO A C 1
ATOM 1592 O O . PRO A 1 194 ? -5.120 -1.103 22.597 1.00 87.12 194 PRO A O 1
ATOM 1595 N N . LEU A 1 195 ? -4.439 0.994 22.173 1.00 79.56 195 LEU A N 1
ATOM 1596 C CA . LEU A 1 195 ? -3.003 0.741 22.318 1.00 79.56 195 LEU A CA 1
ATOM 1597 C C . LEU A 1 195 ? -2.521 1.301 23.660 1.00 79.56 195 LEU A C 1
ATOM 1599 O O . LEU A 1 195 ? -2.866 2.415 24.030 1.00 79.56 195 LEU A O 1
ATOM 1603 N N . SER A 1 196 ? -1.730 0.526 24.403 1.00 67.81 196 SER A N 1
ATOM 1604 C CA . SER A 1 196 ? -1.087 1.003 25.635 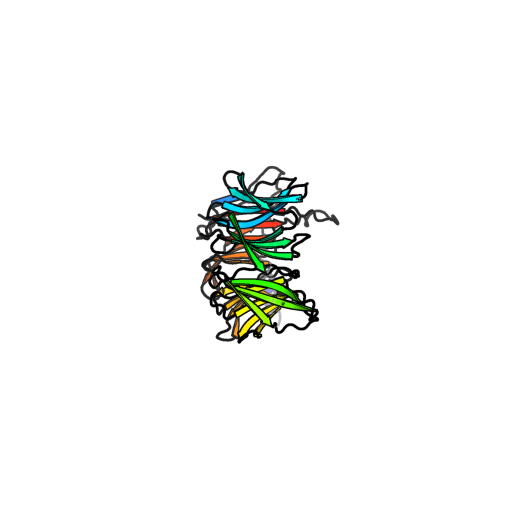1.00 67.81 196 SER A CA 1
ATOM 1605 C C . SER A 1 196 ? 0.156 1.839 25.315 1.00 67.81 196 SER A C 1
ATOM 1607 O O . SER A 1 196 ? 0.881 1.493 24.380 1.00 67.81 196 SER A O 1
ATOM 1609 N N . GLU A 1 197 ? 0.465 2.846 26.138 1.00 61.25 197 GLU A N 1
ATOM 1610 C CA . GLU A 1 197 ? 1.610 3.764 25.962 1.00 61.25 197 GLU A CA 1
ATOM 1611 C C . GLU A 1 197 ? 2.958 3.050 25.739 1.00 61.25 197 GLU A C 1
ATOM 1613 O O . GLU A 1 197 ? 3.742 3.460 24.884 1.00 61.25 197 GLU A O 1
ATOM 1618 N N . GLU A 1 198 ? 3.201 1.919 26.413 1.00 56.28 198 GLU A N 1
ATOM 1619 C CA . GLU A 1 198 ? 4.437 1.121 26.282 1.00 56.28 198 GLU A CA 1
ATOM 1620 C C . GLU A 1 198 ? 4.603 0.408 24.918 1.00 56.28 198 GLU A C 1
ATOM 1622 O O . GLU A 1 198 ? 5.628 -0.226 24.671 1.00 56.28 198 GLU A O 1
ATOM 1627 N N . LYS A 1 199 ? 3.609 0.474 24.018 1.00 58.19 199 LYS A N 1
ATOM 1628 C CA . LYS A 1 199 ? 3.580 -0.255 22.730 1.00 58.19 199 LYS A CA 1
ATOM 1629 C C . LYS A 1 199 ? 3.587 0.659 21.492 1.00 58.19 199 LYS A C 1
ATOM 1631 O O . LYS A 1 199 ? 3.298 0.192 20.391 1.00 58.19 199 LYS A O 1
ATOM 1636 N N . SER A 1 200 ? 3.894 1.942 21.661 1.00 61.38 200 SER A N 1
ATOM 1637 C CA . SER A 1 200 ? 3.446 3.041 20.790 1.00 61.38 200 SER A CA 1
ATOM 1638 C C . SER A 1 200 ? 4.288 3.359 19.546 1.00 61.38 200 SER A C 1
ATOM 1640 O O . SER A 1 200 ? 4.098 4.421 18.964 1.00 61.38 200 SER A O 1
ATOM 1642 N N . TRP A 1 201 ? 5.171 2.474 19.057 1.00 78.69 201 TRP A N 1
ATOM 1643 C CA . TRP A 1 201 ? 5.758 2.725 17.730 1.00 78.69 201 TRP A CA 1
ATOM 1644 C C . TRP A 1 201 ? 4.834 2.232 16.614 1.00 78.69 201 TRP A C 1
ATOM 1646 O O . TRP A 1 201 ? 4.885 1.064 16.208 1.00 78.69 201 TRP A O 1
ATOM 1656 N N . VAL A 1 202 ? 3.961 3.124 16.145 1.00 87.44 202 VAL A N 1
ATOM 1657 C CA . VAL A 1 202 ? 3.029 2.854 15.051 1.00 87.44 202 VAL A CA 1
ATOM 1658 C C . VAL A 1 202 ? 3.691 3.128 13.700 1.00 87.44 202 VAL A C 1
ATOM 1660 O O . VAL A 1 202 ? 4.306 4.166 13.474 1.00 87.44 202 VAL A O 1
ATOM 1663 N N . ARG A 1 203 ? 3.569 2.167 12.779 1.00 90.50 203 ARG A N 1
ATOM 1664 C CA . ARG A 1 203 ? 4.101 2.256 11.413 1.00 90.50 203 ARG A CA 1
ATOM 1665 C C . ARG A 1 203 ? 3.100 2.880 10.456 1.00 90.50 203 ARG A C 1
ATOM 1667 O O . ARG A 1 203 ? 3.488 3.721 9.657 1.00 90.50 203 ARG A O 1
ATOM 1674 N N . TYR A 1 204 ? 1.845 2.436 10.486 1.00 93.88 204 TYR A N 1
ATOM 1675 C CA . TYR A 1 204 ? 0.758 3.000 9.681 1.00 93.88 204 TYR A CA 1
ATOM 1676 C C . TYR A 1 204 ? -0.602 2.418 10.086 1.00 93.88 204 TYR A C 1
ATOM 1678 O O . TYR A 1 204 ? -0.684 1.396 10.769 1.00 93.88 204 TYR A O 1
ATOM 1686 N N . ALA A 1 205 ? -1.674 3.058 9.621 1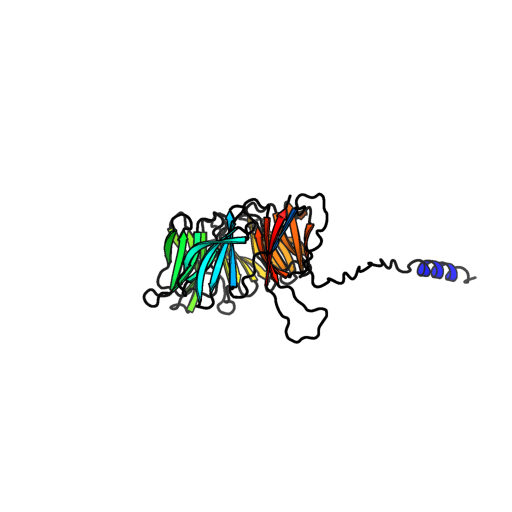.00 95.75 205 ALA A N 1
ATOM 1687 C CA . ALA A 1 205 ? -3.031 2.535 9.684 1.00 95.75 205 ALA A CA 1
ATOM 1688 C C . ALA A 1 205 ? -3.684 2.594 8.314 1.00 95.75 205 ALA A C 1
ATOM 1690 O O . ALA A 1 205 ? -3.370 3.473 7.529 1.00 95.75 205 ALA A O 1
ATOM 1691 N N . LYS A 1 206 ? -4.620 1.690 8.037 1.00 97.44 206 LYS A N 1
ATOM 1692 C CA . LYS A 1 206 ? -5.378 1.650 6.787 1.00 97.44 206 LYS A CA 1
ATOM 1693 C C . LYS A 1 206 ? -6.846 1.379 7.083 1.00 97.44 206 LYS A C 1
ATOM 1695 O O . LYS A 1 206 ? -7.166 0.461 7.829 1.00 97.44 206 LYS A O 1
ATOM 1700 N N . MET A 1 207 ? -7.731 2.178 6.499 1.00 97.94 207 MET A N 1
ATOM 1701 C CA . MET A 1 207 ? -9.184 2.047 6.638 1.00 97.94 207 MET A CA 1
ATOM 1702 C C . MET A 1 207 ? -9.743 1.102 5.562 1.00 97.94 207 MET A C 1
ATOM 1704 O O . MET A 1 207 ? -9.263 1.125 4.425 1.00 97.94 207 MET A O 1
ATOM 1708 N N . SER A 1 208 ? -10.756 0.299 5.898 1.00 98.06 208 SER A N 1
ATOM 1709 C CA . SER A 1 208 ? -11.502 -0.497 4.913 1.00 98.06 208 SER A CA 1
ATOM 1710 C C . SER A 1 208 ? -12.329 0.381 3.973 1.00 98.06 208 SER A C 1
ATOM 1712 O O . SER A 1 208 ? -12.673 1.520 4.290 1.00 98.06 208 SER A O 1
ATOM 1714 N N . ASP A 1 209 ? -12.707 -0.160 2.817 1.00 97.75 209 ASP A N 1
ATOM 1715 C CA . ASP A 1 209 ? -13.402 0.609 1.779 1.00 97.75 209 ASP A CA 1
ATOM 1716 C C . ASP A 1 209 ? -14.818 1.037 2.199 1.00 97.75 209 ASP A C 1
ATOM 1718 O O . ASP A 1 209 ? -15.322 2.069 1.750 1.00 97.75 209 ASP A O 1
ATOM 1722 N N . ASP A 1 210 ? -15.452 0.271 3.090 1.00 97.25 210 ASP A N 1
ATOM 1723 C CA . ASP A 1 210 ? -16.741 0.603 3.709 1.00 97.25 210 ASP A CA 1
ATOM 1724 C C . ASP A 1 210 ? -16.634 1.541 4.924 1.00 97.25 210 ASP A C 1
ATOM 1726 O O . ASP A 1 210 ? -17.657 1.948 5.477 1.00 97.25 210 ASP A O 1
ATOM 1730 N N . GLY A 1 211 ? -15.414 1.871 5.354 1.00 97.00 211 GLY A N 1
ATOM 1731 C CA . GLY A 1 211 ? -15.150 2.730 6.500 1.00 97.00 211 GLY A CA 1
ATOM 1732 C C . GLY A 1 211 ? -15.564 2.154 7.859 1.00 97.00 211 GLY A C 1
ATOM 1733 O O . GLY A 1 211 ? -15.752 2.917 8.807 1.00 97.00 211 GLY A O 1
ATOM 1734 N N . GLN A 1 212 ? -15.754 0.836 7.979 1.00 97.25 212 GLN A N 1
ATOM 1735 C CA . GLN A 1 212 ? -16.168 0.207 9.241 1.00 97.25 212 GLN A CA 1
ATOM 1736 C C . GLN A 1 212 ? -15.006 -0.332 10.071 1.00 97.25 212 GLN A C 1
ATOM 1738 O O . GLN A 1 212 ? -15.155 -0.528 11.280 1.00 97.25 212 GLN A O 1
ATOM 1743 N N . THR A 1 213 ? -13.868 -0.614 9.443 1.00 98.06 213 THR A N 1
ATOM 1744 C CA . THR A 1 213 ? -12.724 -1.233 10.111 1.00 98.06 213 THR A CA 1
ATOM 1745 C C . THR A 1 213 ? -11.425 -0.537 9.786 1.00 98.06 213 THR A C 1
ATOM 1747 O O . THR A 1 213 ? -11.293 0.119 8.756 1.00 98.06 213 THR A O 1
ATOM 1750 N N . VAL A 1 214 ? -10.460 -0.721 10.678 1.00 97.69 214 VAL A N 1
ATOM 1751 C CA . VAL A 1 214 ? -9.115 -0.178 10.553 1.00 97.69 214 VAL A CA 1
ATOM 1752 C C . VAL A 1 214 ? -8.107 -1.286 10.827 1.00 97.69 214 VAL A C 1
ATOM 1754 O O . VAL A 1 214 ? -8.238 -2.033 11.801 1.00 97.69 214 VAL A O 1
ATOM 1757 N N . LEU A 1 215 ? -7.092 -1.366 9.974 1.00 97.19 215 LEU A N 1
ATOM 1758 C CA . LEU A 1 215 ? -5.835 -2.050 10.242 1.00 97.19 215 LEU A CA 1
ATOM 1759 C C . LEU A 1 215 ? -4.851 -1.060 10.838 1.00 97.19 215 LEU A C 1
ATOM 1761 O O . LEU A 1 215 ? -4.683 0.022 10.287 1.00 97.19 215 LEU A O 1
ATOM 1765 N N . ILE A 1 216 ? -4.180 -1.434 11.919 1.00 95.44 216 ILE A N 1
ATOM 1766 C CA . ILE A 1 216 ? -3.079 -0.671 12.506 1.00 95.44 216 ILE A CA 1
ATOM 1767 C C . ILE A 1 216 ? -1.871 -1.586 12.592 1.00 95.44 216 ILE A C 1
ATOM 1769 O O . ILE A 1 216 ? -1.967 -2.681 13.139 1.00 95.44 216 ILE A O 1
ATOM 1773 N N . VAL A 1 217 ? -0.735 -1.125 12.084 1.00 94.31 217 VAL A N 1
ATOM 1774 C CA . VAL A 1 217 ? 0.546 -1.812 12.223 1.00 94.31 217 VAL A CA 1
ATOM 1775 C C . VAL A 1 217 ? 1.403 -1.059 13.222 1.00 94.31 217 VAL A C 1
ATOM 1777 O O . VAL A 1 217 ? 1.740 0.097 12.991 1.00 94.31 217 VAL A O 1
ATOM 1780 N N . TYR A 1 218 ? 1.775 -1.714 14.315 1.00 91.31 218 TYR A N 1
ATOM 1781 C CA . TYR A 1 218 ? 2.557 -1.137 15.412 1.00 91.31 218 TYR A CA 1
ATOM 1782 C C . TYR A 1 218 ? 3.456 -2.207 16.013 1.00 91.31 218 TYR A C 1
ATOM 1784 O O . TYR A 1 218 ? 3.044 -3.357 16.097 1.00 91.31 218 TYR A O 1
ATOM 1792 N N . ASN A 1 219 ? 4.677 -1.848 16.411 1.00 86.94 219 ASN A N 1
ATOM 1793 C CA . ASN A 1 219 ? 5.631 -2.743 17.082 1.00 86.94 219 ASN A CA 1
ATOM 1794 C C . ASN A 1 219 ? 5.636 -4.194 16.532 1.00 86.94 219 ASN A C 1
ATOM 1796 O O . ASN A 1 219 ? 5.415 -5.158 17.268 1.00 86.94 219 ASN A O 1
ATOM 1800 N N . GLN A 1 220 ? 5.790 -4.332 15.207 1.00 89.12 220 GLN A N 1
ATOM 1801 C CA . GLN A 1 220 ? 5.765 -5.619 14.487 1.00 89.12 220 GLN A CA 1
ATOM 1802 C C . GLN A 1 220 ? 4.504 -6.457 14.740 1.00 89.12 220 GLN A C 1
ATOM 1804 O O . GLN A 1 220 ? 4.542 -7.678 14.800 1.00 89.12 220 GLN A O 1
ATOM 1809 N N . SER A 1 221 ? 3.368 -5.807 14.920 1.00 93.44 221 SER A N 1
ATOM 1810 C CA . SER A 1 221 ? 2.071 -6.436 15.117 1.00 93.44 221 SER A CA 1
ATOM 1811 C C . SER A 1 221 ? 1.047 -5.752 14.228 1.00 93.44 221 SER A C 1
ATOM 1813 O O . SER A 1 221 ? 1.173 -4.572 13.901 1.00 93.44 221 SER A O 1
ATOM 1815 N N . VAL A 1 222 ? 0.021 -6.499 13.843 1.00 95.69 222 VAL A N 1
ATOM 1816 C CA . VAL A 1 222 ? -1.195 -5.962 13.241 1.00 95.69 222 VAL A CA 1
ATOM 1817 C C . VAL A 1 222 ? -2.314 -6.026 14.268 1.00 95.69 222 VAL A C 1
ATOM 1819 O O . VAL A 1 222 ? -2.550 -7.074 14.866 1.00 95.69 222 VAL A O 1
ATOM 1822 N N . LEU A 1 223 ? -3.044 -4.926 14.419 1.00 95.81 223 LEU A N 1
ATOM 1823 C CA . LEU A 1 223 ? -4.373 -4.889 15.011 1.00 95.81 223 LEU A CA 1
ATOM 1824 C C . LEU A 1 223 ? -5.396 -4.669 13.907 1.00 95.81 223 LEU A C 1
ATOM 1826 O O . LEU A 1 223 ? -5.282 -3.747 13.105 1.00 95.81 223 LEU A O 1
ATOM 1830 N N . PHE A 1 224 ? -6.423 -5.507 13.899 1.00 97.69 224 PHE A N 1
ATOM 1831 C CA . PHE A 1 224 ? -7.610 -5.328 13.085 1.00 97.69 224 PHE A CA 1
ATOM 1832 C C . PHE A 1 224 ? -8.775 -4.991 14.006 1.00 97.69 224 PHE A C 1
ATOM 1834 O O . PHE A 1 224 ? -9.125 -5.775 14.894 1.00 97.69 224 PHE A O 1
ATOM 1841 N N . GLY A 1 225 ? -9.348 -3.805 13.835 1.00 97.19 225 GLY A N 1
ATOM 1842 C CA . GLY A 1 225 ? -10.390 -3.284 14.710 1.00 97.19 225 GLY A CA 1
ATOM 1843 C C . GLY A 1 225 ? -11.593 -2.758 13.943 1.00 97.19 225 GLY A C 1
ATOM 1844 O O . GLY A 1 225 ? -11.508 -2.425 12.763 1.00 97.19 225 GLY A O 1
ATOM 1845 N N . LYS A 1 226 ? -12.725 -2.675 14.636 1.00 97.25 226 LYS A N 1
ATOM 1846 C CA . LYS A 1 226 ? -13.963 -2.068 14.150 1.00 97.25 226 LYS A CA 1
ATOM 1847 C C . LYS A 1 226 ? -14.155 -0.710 14.803 1.00 97.25 226 LYS A C 1
ATOM 1849 O O . LYS A 1 226 ? -13.948 -0.577 16.005 1.00 97.25 226 LYS A O 1
ATOM 1854 N N . LEU A 1 227 ? -14.593 0.270 14.025 1.00 96.44 227 LEU A N 1
ATOM 1855 C CA . LEU A 1 227 ? -14.988 1.561 14.569 1.00 96.44 227 LEU A CA 1
ATOM 1856 C C . LEU A 1 227 ? -16.360 1.471 15.238 1.00 96.44 227 LEU A C 1
ATOM 1858 O O . LEU A 1 227 ? -17.329 0.998 14.639 1.00 96.44 227 LEU A O 1
ATOM 1862 N N . ASP A 1 228 ? -16.430 1.981 16.461 1.00 95.50 228 ASP A N 1
ATOM 1863 C CA . ASP A 1 228 ? -17.654 2.230 17.210 1.00 95.50 228 ASP A CA 1
ATOM 1864 C C . ASP A 1 228 ? -17.636 3.683 17.702 1.00 95.50 228 ASP A C 1
ATOM 1866 O O . ASP A 1 228 ? -16.866 4.058 18.586 1.00 95.50 228 ASP A O 1
ATOM 1870 N N . GLY A 1 229 ? -18.393 4.558 17.035 1.00 92.38 229 GLY A N 1
ATOM 1871 C CA . GLY A 1 229 ? -18.241 6.002 17.226 1.00 92.38 229 GLY A CA 1
ATOM 1872 C C . GLY A 1 229 ? -16.804 6.445 16.928 1.00 92.38 229 GLY A C 1
ATOM 1873 O O . GLY A 1 229 ? -16.296 6.176 15.839 1.00 92.38 229 GLY A O 1
ATOM 1874 N N . ASN A 1 230 ? -16.152 7.117 17.876 1.00 92.44 230 ASN A N 1
ATOM 1875 C CA . ASN A 1 230 ? -14.747 7.531 17.768 1.00 92.44 230 ASN A CA 1
ATOM 1876 C C . ASN A 1 230 ? -13.771 6.523 18.391 1.00 92.44 230 ASN A C 1
ATOM 1878 O O . ASN A 1 230 ? -12.588 6.820 18.477 1.00 92.44 230 ASN A O 1
ATOM 1882 N N . GLN A 1 231 ? -14.234 5.344 18.805 1.00 94.19 231 GLN A N 1
ATOM 1883 C CA . GLN A 1 231 ? -13.391 4.331 19.431 1.00 94.19 231 GLN A CA 1
ATOM 1884 C C . GLN A 1 231 ? -13.112 3.186 18.468 1.00 94.19 231 GLN A C 1
ATOM 1886 O O . GLN A 1 231 ? -13.986 2.753 17.712 1.00 94.19 231 GLN A O 1
ATOM 1891 N N . LEU A 1 232 ? -11.884 2.677 18.496 1.00 95.50 232 LEU A N 1
ATOM 1892 C CA . LEU A 1 232 ? -11.516 1.469 17.777 1.00 95.50 232 LEU A CA 1
ATOM 1893 C C . LEU A 1 232 ? -11.599 0.256 18.710 1.00 95.50 232 LEU A C 1
ATOM 1895 O O . LEU A 1 232 ? -10.800 0.085 19.626 1.00 95.50 232 LEU A O 1
ATOM 1899 N N . VAL A 1 233 ? -12.552 -0.631 18.438 1.00 96.00 233 VAL A N 1
ATOM 1900 C CA . VAL A 1 233 ? -12.734 -1.885 19.172 1.00 96.00 233 VAL A CA 1
ATOM 1901 C C . VAL A 1 233 ? -11.918 -2.986 18.503 1.00 96.00 233 VAL A C 1
ATOM 1903 O O . VAL A 1 233 ? -12.136 -3.324 17.337 1.00 96.00 233 VAL A O 1
ATOM 1906 N N . LYS A 1 234 ? -10.978 -3.575 19.246 1.00 95.56 234 LYS A N 1
ATOM 1907 C CA . LYS A 1 234 ? -10.106 -4.648 18.755 1.00 95.56 234 LYS A CA 1
ATOM 1908 C C . LYS A 1 234 ? -10.905 -5.909 18.401 1.00 95.56 234 LYS A C 1
ATOM 1910 O O . LYS A 1 234 ? -11.609 -6.452 19.248 1.00 95.56 234 LYS A O 1
ATOM 1915 N N . ILE A 1 235 ? -10.747 -6.403 17.171 1.00 96.69 235 ILE A N 1
ATOM 1916 C CA . ILE A 1 235 ? -11.301 -7.690 16.718 1.00 96.69 235 ILE A CA 1
ATOM 1917 C C . ILE A 1 235 ? -10.226 -8.776 16.749 1.00 96.69 235 ILE A C 1
ATOM 1919 O O . ILE A 1 235 ? -10.487 -9.891 17.199 1.00 96.69 235 ILE A O 1
ATOM 1923 N N . TYR A 1 236 ? -9.035 -8.456 16.252 1.00 97.19 236 TYR A N 1
ATOM 1924 C CA . TYR A 1 236 ? -7.940 -9.401 16.088 1.00 97.19 236 TYR A CA 1
ATOM 1925 C C . TYR A 1 236 ? -6.596 -8.691 16.243 1.00 97.19 236 TYR A C 1
ATOM 1927 O O . TYR A 1 236 ? -6.473 -7.509 15.926 1.00 97.19 236 TYR A O 1
ATOM 1935 N N . GLU A 1 237 ? -5.601 -9.412 16.749 1.00 95.88 237 GLU A N 1
ATOM 1936 C CA . GLU A 1 237 ? -4.230 -8.933 16.913 1.00 95.88 237 GLU A CA 1
ATOM 1937 C C . GLU A 1 237 ? -3.270 -10.092 16.663 1.00 95.88 237 GLU A C 1
ATOM 1939 O O . GLU A 1 237 ? -3.521 -11.213 17.114 1.00 95.88 237 GLU A O 1
ATOM 1944 N N . HIS A 1 238 ? -2.194 -9.838 15.923 1.00 95.94 238 HIS A N 1
ATOM 1945 C CA . HIS A 1 238 ? -1.206 -10.862 15.604 1.00 95.94 238 HIS A CA 1
ATOM 1946 C C . HIS A 1 238 ? 0.172 -10.255 15.359 1.00 95.94 238 HIS A C 1
ATOM 1948 O O . HIS A 1 238 ? 0.276 -9.141 14.849 1.00 95.94 238 HIS A O 1
ATOM 1954 N N . LYS A 1 239 ? 1.228 -11.003 15.685 1.00 95.31 239 LYS A N 1
ATOM 1955 C CA . LYS A 1 239 ? 2.610 -10.595 15.423 1.00 95.31 239 LYS A CA 1
ATOM 1956 C C . LYS A 1 239 ? 2.999 -10.820 13.965 1.00 95.31 239 LYS A C 1
ATOM 1958 O O . LYS A 1 239 ? 2.775 -11.891 13.406 1.00 95.31 239 LYS A O 1
ATOM 1963 N N . LEU A 1 240 ? 3.605 -9.813 13.366 1.00 95.06 240 LEU A N 1
ATOM 1964 C CA . LEU A 1 240 ? 4.119 -9.820 12.005 1.00 95.06 240 LEU A CA 1
ATOM 1965 C C . LEU A 1 240 ? 5.597 -10.218 11.993 1.00 95.06 240 LEU A C 1
ATOM 1967 O O . LEU A 1 240 ? 6.288 -10.116 13.007 1.00 95.06 240 LEU A O 1
ATOM 1971 N N . SER A 1 241 ? 6.105 -10.631 10.833 1.00 91.38 241 SER A N 1
ATOM 1972 C CA . SER A 1 241 ? 7.554 -10.617 10.605 1.00 91.38 241 SER A CA 1
ATOM 1973 C C . SER A 1 241 ? 8.075 -9.171 10.618 1.00 91.38 241 SER A C 1
ATOM 1975 O O . SER A 1 241 ? 7.296 -8.223 10.492 1.00 91.38 241 SER A O 1
ATOM 1977 N N . ASN A 1 242 ? 9.391 -8.975 10.780 1.00 80.62 242 ASN A N 1
ATOM 1978 C CA . ASN A 1 242 ? 10.002 -7.635 10.875 1.00 80.62 242 ASN A CA 1
ATOM 1979 C C . ASN A 1 242 ? 9.530 -6.687 9.754 1.00 80.62 242 ASN A C 1
ATOM 1981 O O . ASN A 1 242 ? 9.096 -5.561 10.014 1.00 80.62 242 ASN A O 1
ATOM 1985 N N . ASP A 1 243 ? 9.532 -7.193 8.522 1.00 74.56 243 ASP A N 1
ATOM 1986 C CA . ASP A 1 243 ? 9.087 -6.484 7.319 1.00 74.56 243 ASP A CA 1
ATOM 1987 C C . ASP A 1 243 ? 7.711 -6.968 6.835 1.00 74.56 243 ASP A C 1
ATOM 1989 O O . ASP A 1 243 ? 7.327 -6.743 5.688 1.00 74.56 243 ASP A O 1
ATOM 1993 N N . GLY A 1 244 ? 6.963 -7.637 7.716 1.00 79.50 244 GLY A N 1
ATOM 1994 C CA . GLY A 1 244 ? 5.736 -8.340 7.387 1.00 79.50 244 GLY A CA 1
ATOM 1995 C C . GLY A 1 244 ? 4.689 -7.419 6.787 1.00 79.50 244 GLY A C 1
ATOM 1996 O O . GLY A 1 244 ? 4.186 -6.495 7.433 1.00 79.50 244 GLY A O 1
ATOM 1997 N N . ALA A 1 245 ? 4.351 -7.692 5.531 1.00 91.62 245 ALA A N 1
ATOM 1998 C CA . ALA A 1 245 ? 3.288 -6.996 4.832 1.00 91.62 245 ALA A CA 1
ATOM 1999 C C . ALA A 1 245 ? 1.921 -7.372 5.422 1.00 91.62 245 ALA A C 1
ATOM 2001 O O . ALA A 1 245 ? 1.700 -8.505 5.861 1.00 91.62 245 ALA A O 1
ATOM 2002 N N . VAL A 1 246 ? 0.989 -6.423 5.389 1.00 96.44 246 VAL A N 1
ATOM 2003 C CA . VAL A 1 246 ? -0.423 -6.648 5.693 1.00 96.44 246 VAL A CA 1
ATOM 2004 C C . VAL A 1 246 ? -1.290 -5.784 4.791 1.00 96.44 246 VAL A C 1
ATOM 2006 O O . VAL A 1 246 ? -0.959 -4.637 4.500 1.00 96.44 246 VAL A O 1
ATOM 2009 N N . ASP A 1 247 ? -2.410 -6.337 4.338 1.00 97.00 247 ASP A N 1
ATOM 2010 C CA . ASP A 1 247 ? -3.401 -5.598 3.568 1.00 97.00 247 ASP A CA 1
ATOM 2011 C C . ASP A 1 247 ? -4.797 -6.216 3.715 1.00 97.00 247 ASP A C 1
ATOM 2013 O O . ASP A 1 247 ? -4.965 -7.364 4.129 1.00 97.00 247 ASP A O 1
ATOM 2017 N N . TYR A 1 248 ? -5.811 -5.453 3.331 1.00 97.62 248 TYR A N 1
ATOM 2018 C CA . TYR A 1 248 ? -7.156 -5.959 3.122 1.00 97.62 248 TYR A CA 1
ATOM 2019 C C . TYR A 1 248 ? -7.212 -6.844 1.874 1.00 97.62 248 TYR A C 1
ATOM 2021 O O . TYR A 1 248 ? -6.785 -6.447 0.785 1.00 97.62 248 TYR A O 1
ATOM 2029 N N . LEU A 1 249 ? -7.820 -8.020 2.029 1.00 96.50 249 LEU A N 1
ATOM 2030 C CA . LEU A 1 249 ? -8.299 -8.831 0.911 1.00 96.50 249 LEU A CA 1
ATOM 2031 C C . LEU A 1 249 ? -9.703 -8.370 0.482 1.00 96.50 249 LEU A C 1
ATOM 2033 O O . LEU A 1 249 ? -10.018 -8.344 -0.703 1.00 96.50 249 LEU A O 1
ATOM 2037 N N . ASN A 1 250 ? -10.529 -7.980 1.457 1.00 95.75 250 ASN A N 1
ATOM 2038 C CA . ASN A 1 250 ? -11.817 -7.292 1.314 1.00 95.75 250 ASN A CA 1
ATOM 2039 C C . ASN A 1 250 ? -12.218 -6.684 2.677 1.00 95.75 250 ASN A C 1
ATOM 2041 O O . ASN A 1 250 ? -11.449 -6.751 3.629 1.00 95.75 250 ASN A O 1
ATOM 2045 N N . ASN A 1 251 ? -13.420 -6.114 2.806 1.00 96.81 251 ASN A N 1
ATOM 2046 C CA . ASN A 1 251 ? -13.866 -5.450 4.045 1.00 96.81 251 ASN A CA 1
ATOM 2047 C C . ASN A 1 251 ? -13.960 -6.370 5.283 1.00 96.81 251 ASN A C 1
ATOM 2049 O O . ASN A 1 251 ? -13.980 -5.886 6.419 1.00 96.81 251 ASN A O 1
ATOM 2053 N N . ASP A 1 252 ? -14.022 -7.688 5.083 1.00 96.62 252 ASP A N 1
ATOM 2054 C CA . ASP A 1 252 ? -14.139 -8.677 6.158 1.00 96.62 252 ASP A CA 1
ATOM 2055 C C . ASP A 1 252 ? -12.865 -9.503 6.373 1.00 96.62 252 ASP A C 1
ATOM 2057 O O . ASP A 1 252 ? -12.749 -10.209 7.380 1.00 96.62 252 ASP A O 1
ATOM 2061 N N . GLN A 1 253 ? -11.913 -9.427 5.442 1.00 97.31 253 GLN A N 1
ATOM 2062 C CA . GLN A 1 253 ? -10.743 -10.291 5.419 1.00 97.31 253 GLN A CA 1
ATOM 2063 C C . GLN A 1 253 ? -9.455 -9.501 5.258 1.00 97.31 253 GLN A C 1
ATOM 2065 O O . GLN A 1 253 ? -9.337 -8.616 4.407 1.00 97.31 253 GLN A O 1
ATOM 2070 N N . ILE A 1 254 ? -8.460 -9.890 6.044 1.00 97.88 254 ILE A N 1
ATOM 2071 C CA . ILE A 1 254 ? -7.119 -9.315 5.996 1.00 97.88 254 ILE A CA 1
ATOM 2072 C C . ILE A 1 254 ? -6.130 -10.421 5.672 1.00 97.88 254 ILE A C 1
ATOM 2074 O O 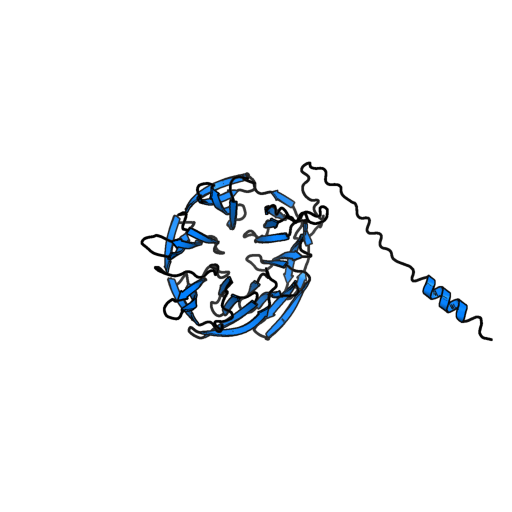. ILE A 1 254 ? -6.327 -11.572 6.064 1.00 97.88 254 ILE A O 1
ATOM 2078 N N . MET A 1 255 ? -5.067 -10.063 4.970 1.00 97.81 255 MET A N 1
ATOM 2079 C CA . MET A 1 255 ? -3.960 -10.949 4.660 1.00 97.81 255 MET A CA 1
ATOM 2080 C C . MET A 1 255 ? -2.684 -10.360 5.246 1.00 97.81 255 MET A C 1
ATOM 2082 O O . MET A 1 255 ? -2.478 -9.153 5.148 1.00 97.81 255 MET A O 1
ATOM 2086 N N . PHE A 1 256 ? -1.852 -11.175 5.886 1.00 97.69 256 PHE A N 1
ATOM 2087 C CA . PHE A 1 256 ? -0.644 -10.695 6.556 1.00 97.69 256 PHE A CA 1
ATOM 2088 C C . PHE A 1 256 ? 0.447 -11.762 6.619 1.00 97.69 256 PHE A C 1
ATOM 2090 O O . PHE A 1 256 ? 0.164 -12.959 6.576 1.00 97.69 256 PHE A O 1
ATOM 2097 N N . VAL A 1 257 ? 1.695 -11.321 6.754 1.00 96.88 257 VAL A N 1
ATOM 2098 C CA . VAL A 1 257 ? 2.847 -12.197 6.992 1.00 96.88 257 VAL A CA 1
ATOM 2099 C C . VAL A 1 257 ? 3.143 -12.244 8.489 1.00 96.88 257 VAL A C 1
ATOM 2101 O O . VAL A 1 257 ? 3.458 -11.224 9.097 1.00 96.88 257 VAL A O 1
ATOM 2104 N N . SER A 1 258 ? 3.016 -13.424 9.092 1.00 96.00 258 SER A N 1
ATOM 2105 C CA . SER A 1 258 ? 3.304 -13.639 10.519 1.00 96.00 258 SER A CA 1
ATOM 2106 C C . SER A 1 258 ? 4.797 -13.619 10.846 1.00 96.00 258 SER A C 1
ATOM 2108 O O . SER A 1 258 ? 5.637 -13.730 9.956 1.00 96.00 258 SER A O 1
ATOM 2110 N N . GLU A 1 259 ? 5.127 -13.581 12.140 1.00 95.00 259 GLU A N 1
ATOM 2111 C CA . GLU A 1 259 ? 6.506 -13.669 12.655 1.00 95.00 259 GLU A CA 1
ATOM 2112 C C . GLU A 1 259 ? 7.298 -14.895 12.157 1.00 95.00 259 GLU A C 1
ATOM 2114 O O . GLU A 1 259 ? 8.521 -14.843 12.064 1.00 95.00 259 GLU A O 1
ATOM 2119 N N . ASN A 1 260 ? 6.606 -15.971 11.762 1.00 93.44 260 ASN A N 1
ATOM 2120 C CA . ASN A 1 260 ? 7.206 -17.197 11.227 1.00 93.44 260 ASN A CA 1
ATOM 2121 C C . ASN A 1 260 ? 7.235 -17.237 9.688 1.00 93.44 260 ASN A C 1
ATOM 2123 O O . ASN A 1 260 ? 7.351 -18.313 9.104 1.00 93.44 260 ASN A O 1
ATOM 2127 N N . ASN A 1 261 ? 7.090 -16.087 9.019 1.00 94.25 261 ASN A N 1
ATOM 2128 C CA . ASN A 1 261 ? 7.047 -15.969 7.557 1.00 94.25 261 ASN A CA 1
ATOM 2129 C C . ASN A 1 261 ? 5.934 -16.817 6.910 1.00 94.25 261 ASN A C 1
ATOM 2131 O O . ASN A 1 261 ? 6.064 -17.296 5.785 1.00 94.25 261 ASN A O 1
ATOM 2135 N N . LEU A 1 262 ? 4.823 -17.023 7.622 1.00 96.00 262 LEU A N 1
ATOM 2136 C CA . LEU A 1 262 ? 3.619 -17.649 7.068 1.00 96.00 262 LEU A CA 1
ATOM 2137 C C . LEU A 1 262 ? 2.666 -16.564 6.574 1.00 96.00 262 LEU A C 1
ATOM 2139 O O . LEU A 1 262 ? 2.365 -15.632 7.326 1.00 96.00 262 LEU A O 1
ATOM 2143 N N . LEU A 1 263 ? 2.169 -16.715 5.346 1.00 97.00 263 LEU A N 1
ATOM 2144 C CA . LEU A 1 263 ? 1.125 -15.868 4.781 1.00 97.00 263 LEU A CA 1
ATOM 2145 C C . LEU A 1 263 ? -0.237 -16.357 5.267 1.00 97.00 263 LEU A C 1
ATOM 2147 O O . LEU A 1 263 ? -0.685 -17.442 4.901 1.00 97.00 263 LEU A O 1
ATOM 2151 N N . PHE A 1 264 ? -0.894 -15.543 6.080 1.00 97.25 264 PHE A N 1
ATOM 2152 C CA . PHE A 1 264 ? -2.191 -15.835 6.666 1.00 97.25 264 PHE A CA 1
ATOM 2153 C C . PHE A 1 264 ? -3.301 -15.010 6.032 1.00 97.25 264 PHE A C 1
ATOM 2155 O O . PHE A 1 264 ? -3.091 -13.856 5.672 1.00 97.25 264 PHE A O 1
ATOM 2162 N N . VAL A 1 265 ? -4.508 -15.574 6.012 1.00 97.69 265 VAL A N 1
ATOM 2163 C CA . VAL A 1 265 ? -5.767 -14.834 5.876 1.00 97.69 265 VAL A CA 1
ATOM 2164 C C . VAL A 1 265 ? -6.559 -14.979 7.166 1.00 97.69 265 VAL A C 1
ATOM 2166 O O . VAL A 1 265 ? -6.740 -16.093 7.654 1.00 97.69 265 VAL A O 1
ATOM 2169 N N . PHE A 1 266 ? -7.051 -13.864 7.698 1.00 97.94 266 PHE A N 1
ATOM 2170 C CA . PHE A 1 266 ? -8.012 -13.834 8.798 1.00 97.94 266 PHE A CA 1
ATOM 2171 C C . PHE A 1 266 ? -9.365 -13.327 8.296 1.00 97.94 266 PHE A C 1
ATOM 2173 O O . PHE A 1 266 ? -9.421 -12.306 7.611 1.00 97.94 266 PHE A O 1
ATOM 2180 N N . ASP A 1 267 ? -10.448 -14.014 8.664 1.00 97.50 267 ASP A N 1
ATOM 2181 C CA . ASP A 1 267 ? -11.829 -13.647 8.342 1.00 97.50 267 ASP A CA 1
ATOM 2182 C C . ASP A 1 267 ? -12.608 -13.306 9.616 1.00 97.50 267 ASP A C 1
ATOM 2184 O O . ASP A 1 267 ? -12.821 -14.146 10.495 1.00 97.50 267 ASP A O 1
ATOM 2188 N N . ARG A 1 268 ? -13.074 -12.057 9.725 1.00 95.94 268 ARG A N 1
ATOM 2189 C CA . ARG A 1 268 ? -13.756 -11.591 10.942 1.00 95.94 268 ARG A CA 1
ATOM 2190 C C . ARG A 1 268 ? -15.154 -12.174 11.134 1.00 95.94 268 ARG A C 1
ATOM 2192 O O . ARG A 1 268 ? -15.666 -12.131 12.251 1.00 95.94 268 ARG A O 1
ATOM 2199 N N . ARG A 1 269 ? -15.798 -12.685 10.078 1.00 95.50 269 ARG A N 1
ATOM 2200 C CA . ARG A 1 269 ? -17.193 -13.162 10.131 1.00 95.50 269 ARG A CA 1
ATOM 2201 C C . ARG A 1 269 ? -17.309 -14.446 10.941 1.00 95.50 269 ARG A C 1
ATOM 2203 O O . ARG A 1 269 ? -18.293 -14.646 11.644 1.00 95.50 269 ARG A O 1
ATOM 2210 N N . ASN A 1 270 ? -16.286 -15.291 10.862 1.00 95.88 270 ASN A N 1
ATOM 2211 C CA . ASN A 1 270 ? -16.188 -16.557 11.588 1.00 95.88 270 ASN A CA 1
ATOM 2212 C C . ASN A 1 270 ? -14.985 -16.615 12.547 1.00 95.88 270 ASN A C 1
ATOM 2214 O O . ASN A 1 270 ? -14.829 -17.612 13.247 1.00 95.88 270 ASN A O 1
ATOM 2218 N N . LYS A 1 271 ? -14.166 -15.554 12.608 1.00 95.62 271 LYS A N 1
ATOM 2219 C CA . LYS A 1 271 ? -12.937 -15.463 13.414 1.00 95.62 271 LYS A CA 1
ATOM 2220 C C . LYS A 1 271 ? -11.933 -16.574 13.088 1.00 95.62 271 LYS A C 1
ATOM 2222 O O . LYS A 1 271 ? -11.219 -17.040 13.974 1.00 95.62 271 LYS A O 1
ATOM 2227 N N . ALA A 1 272 ? -11.904 -17.016 11.832 1.00 95.69 272 ALA A N 1
ATOM 2228 C CA . ALA A 1 272 ? -11.021 -18.077 11.378 1.00 95.69 272 ALA A CA 1
ATOM 2229 C C . ALA A 1 272 ? -9.755 -17.512 10.730 1.00 95.69 272 ALA A C 1
ATOM 2231 O O . ALA A 1 272 ? -9.786 -16.481 10.056 1.00 95.69 272 ALA A O 1
ATOM 2232 N N . THR A 1 273 ? -8.663 -18.254 10.891 1.00 96.06 273 THR A N 1
ATOM 2233 C CA . THR A 1 273 ? -7.368 -17.975 10.273 1.00 96.06 273 THR A CA 1
ATOM 2234 C C . THR A 1 273 ? -6.974 -19.155 9.382 1.00 96.06 273 THR A C 1
ATOM 2236 O O . THR A 1 273 ? -7.187 -20.309 9.749 1.00 96.06 273 THR A O 1
ATOM 2239 N N . SER A 1 274 ? -6.418 -18.892 8.201 1.00 96.06 274 SER A N 1
ATOM 2240 C CA . SER A 1 274 ? -5.933 -19.913 7.259 1.00 96.06 274 SER A CA 1
ATOM 2241 C C . SER A 1 274 ? -4.532 -19.567 6.767 1.00 96.06 274 SER A C 1
ATOM 2243 O O . SER A 1 274 ? -4.262 -18.401 6.490 1.00 96.06 274 SER A O 1
ATOM 2245 N N . ILE A 1 275 ? -3.656 -20.567 6.655 1.00 97.06 275 ILE A N 1
ATOM 2246 C CA . ILE A 1 275 ? -2.313 -20.418 6.074 1.00 97.06 275 ILE A CA 1
ATOM 2247 C C . ILE A 1 275 ? -2.426 -20.632 4.564 1.00 97.06 275 ILE A C 1
ATOM 2249 O O . ILE A 1 275 ? -2.978 -21.642 4.135 1.00 97.06 275 ILE A O 1
ATOM 2253 N N . LEU A 1 276 ? -1.911 -19.690 3.776 1.00 96.00 276 LEU A N 1
ATOM 2254 C CA . LEU A 1 276 ? -1.881 -19.758 2.313 1.00 96.00 276 LEU A CA 1
ATOM 2255 C C . LEU A 1 276 ? -0.544 -20.260 1.768 1.00 96.00 276 LEU A C 1
ATOM 2257 O O . LEU A 1 276 ? -0.518 -20.975 0.772 1.00 96.00 276 LEU A O 1
ATOM 2261 N N . SER A 1 277 ? 0.561 -19.835 2.381 1.00 95.44 277 SER A N 1
ATOM 2262 C CA . SER A 1 277 ? 1.918 -20.194 1.964 1.00 95.44 277 SER A CA 1
ATOM 2263 C C . SER A 1 277 ? 2.905 -19.978 3.105 1.00 95.44 277 SER A C 1
ATOM 2265 O O . SER A 1 277 ? 2.638 -19.238 4.054 1.00 95.44 277 SER A O 1
ATOM 2267 N N . GLU A 1 278 ? 4.068 -20.601 2.975 1.00 95.12 278 GLU A N 1
ATOM 2268 C CA . GLU A 1 278 ? 5.185 -20.509 3.909 1.00 95.12 278 GLU A CA 1
ATOM 2269 C C . GLU A 1 278 ? 6.367 -19.763 3.281 1.00 95.12 278 GLU A C 1
ATOM 2271 O O . GLU A 1 278 ? 6.431 -19.603 2.059 1.00 95.12 278 GLU A O 1
ATOM 2276 N N . GLN A 1 279 ? 7.307 -19.343 4.132 1.00 93.69 279 GLN A N 1
ATOM 2277 C CA . GLN A 1 279 ? 8.553 -18.657 3.768 1.00 93.69 279 GLN A CA 1
ATOM 2278 C C . GLN A 1 279 ? 8.347 -17.343 3.006 1.00 93.69 279 GLN A C 1
ATOM 2280 O O . GLN A 1 279 ? 9.166 -16.960 2.172 1.00 93.69 279 GLN A O 1
ATOM 2285 N N . ILE A 1 280 ? 7.256 -16.644 3.312 1.00 93.88 280 ILE A N 1
ATOM 2286 C CA . ILE A 1 280 ? 6.887 -15.377 2.691 1.00 93.88 280 ILE A CA 1
ATOM 2287 C C . ILE A 1 280 ? 7.527 -14.210 3.438 1.00 93.88 280 ILE A C 1
ATOM 2289 O O . ILE A 1 280 ? 7.434 -14.142 4.660 1.00 93.88 280 ILE A O 1
ATOM 2293 N N . GLY A 1 281 ? 8.156 -13.283 2.711 1.00 90.38 281 GLY A N 1
ATOM 2294 C CA . GLY A 1 281 ? 8.709 -12.053 3.292 1.00 90.38 281 GLY A CA 1
ATOM 2295 C C . GLY A 1 281 ? 7.740 -10.874 3.191 1.00 90.38 281 GLY A C 1
ATOM 2296 O O . GLY A 1 281 ? 7.235 -10.374 4.193 1.00 90.38 281 GLY A O 1
ATOM 2297 N N . ALA A 1 282 ? 7.450 -10.455 1.963 1.00 91.19 282 ALA A N 1
ATOM 2298 C CA . ALA A 1 282 ? 6.563 -9.346 1.629 1.00 91.19 282 ALA A CA 1
ATOM 2299 C C . ALA A 1 282 ? 5.586 -9.771 0.530 1.00 91.19 282 ALA A C 1
ATOM 2301 O O 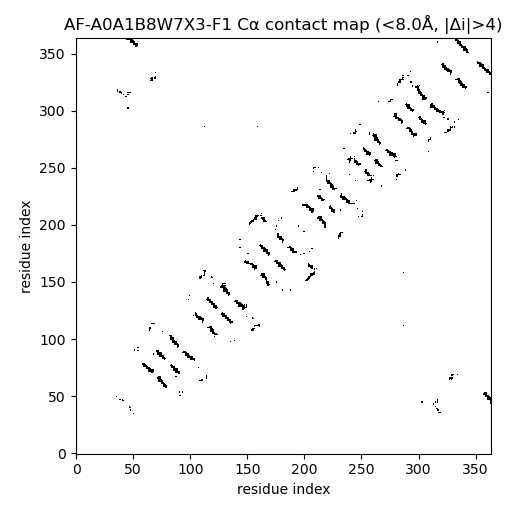. ALA A 1 282 ? 5.869 -10.695 -0.234 1.00 91.19 282 ALA A O 1
ATOM 2302 N N . PHE A 1 283 ? 4.448 -9.083 0.420 1.00 95.75 283 PHE A N 1
ATOM 2303 C CA . PHE A 1 283 ? 3.504 -9.299 -0.673 1.00 95.75 283 PHE A CA 1
ATOM 2304 C C . PHE A 1 283 ? 2.846 -8.003 -1.143 1.00 95.75 283 PHE A C 1
ATOM 2306 O O . PHE A 1 283 ? 2.772 -7.012 -0.415 1.00 95.75 283 PHE A O 1
ATOM 2313 N N . ARG A 1 284 ? 2.291 -8.053 -2.354 1.00 96.81 284 ARG A N 1
ATOM 2314 C CA . ARG A 1 284 ? 1.406 -7.040 -2.917 1.00 96.81 284 ARG A CA 1
ATOM 2315 C C . ARG A 1 284 ? 0.277 -7.690 -3.700 1.00 96.81 284 ARG A C 1
ATOM 2317 O O . ARG A 1 284 ? 0.500 -8.596 -4.500 1.00 96.81 284 ARG A O 1
ATOM 2324 N N . LEU A 1 285 ? -0.932 -7.190 -3.493 1.00 97.31 285 LEU A N 1
ATOM 2325 C CA . LEU A 1 285 ? -2.118 -7.594 -4.238 1.00 97.31 285 LEU A CA 1
ATOM 2326 C C . LEU A 1 285 ? -2.331 -6.690 -5.456 1.00 97.31 285 LEU A C 1
ATOM 2328 O O . LEU A 1 285 ? -2.007 -5.502 -5.406 1.00 97.31 285 LEU A O 1
ATOM 2332 N N . THR A 1 286 ? -2.928 -7.220 -6.523 1.00 96.94 286 THR A N 1
ATOM 2333 C CA . THR A 1 286 ? -3.491 -6.376 -7.588 1.00 96.94 286 THR A CA 1
ATOM 2334 C C . THR A 1 286 ? -4.645 -5.530 -7.060 1.00 96.94 286 THR A C 1
ATOM 2336 O O . THR A 1 286 ? -5.259 -5.855 -6.041 1.00 96.94 286 THR A O 1
ATOM 2339 N N . ALA A 1 287 ? -4.989 -4.451 -7.770 1.00 93.81 287 ALA A N 1
ATOM 2340 C CA . ALA A 1 287 ? -6.102 -3.580 -7.386 1.00 93.81 287 ALA A CA 1
ATOM 2341 C C . ALA A 1 287 ? -7.423 -4.356 -7.227 1.00 93.81 287 ALA A C 1
ATOM 2343 O O . ALA A 1 287 ? -8.148 -4.145 -6.257 1.00 93.81 287 ALA A O 1
ATOM 2344 N N . ASP A 1 288 ? -7.684 -5.309 -8.127 1.00 94.56 288 ASP A N 1
ATOM 2345 C CA . ASP A 1 288 ? -8.860 -6.186 -8.101 1.00 94.56 288 ASP A CA 1
ATOM 2346 C C . ASP A 1 288 ? -8.724 -7.408 -7.176 1.00 94.56 288 ASP A C 1
ATOM 2348 O O . ASP A 1 288 ? -9.650 -8.215 -7.091 1.00 94.56 288 ASP A O 1
ATOM 2352 N N . ARG A 1 289 ? -7.579 -7.541 -6.490 1.00 94.88 289 ARG A N 1
ATOM 2353 C CA . ARG A 1 289 ? -7.276 -8.587 -5.503 1.00 94.88 289 ARG A CA 1
ATOM 2354 C C . ARG A 1 289 ? -7.315 -10.013 -6.051 1.00 94.88 289 ARG A C 1
ATOM 2356 O O . ARG A 1 289 ? -7.363 -10.963 -5.274 1.00 94.88 289 ARG A O 1
ATOM 2363 N N . LYS A 1 290 ? -7.266 -10.178 -7.375 1.00 94.75 290 LYS A N 1
ATOM 2364 C CA . LYS A 1 290 ? -7.235 -11.500 -8.013 1.00 94.75 290 LYS A CA 1
ATOM 2365 C C . LYS A 1 290 ? -5.849 -12.116 -8.038 1.00 94.75 290 LYS A C 1
ATOM 2367 O O . LYS A 1 290 ? -5.753 -13.342 -8.029 1.00 94.75 290 LYS A O 1
ATOM 2372 N N . TYR A 1 291 ? -4.796 -11.304 -8.075 1.00 97.19 291 TYR A N 1
ATOM 2373 C CA . TYR A 1 291 ? -3.421 -11.789 -8.092 1.00 97.19 291 TYR A CA 1
ATOM 2374 C C . TYR A 1 291 ? -2.629 -11.242 -6.911 1.00 97.19 291 TYR A C 1
ATOM 2376 O O . TYR A 1 291 ? -2.926 -10.181 -6.354 1.00 97.19 291 TYR A O 1
ATOM 2384 N N . ILE A 1 292 ? -1.600 -11.993 -6.544 1.00 97.94 292 ILE A N 1
ATOM 2385 C CA . ILE A 1 292 ? -0.633 -11.642 -5.515 1.00 97.94 292 ILE A CA 1
ATOM 2386 C C . ILE A 1 292 ? 0.767 -11.782 -6.102 1.00 97.94 292 ILE A C 1
ATOM 2388 O O . ILE A 1 292 ? 1.052 -12.756 -6.790 1.00 97.94 292 ILE A O 1
ATOM 2392 N N . ALA A 1 293 ? 1.628 -10.809 -5.827 1.00 97.31 293 ALA A N 1
ATOM 2393 C CA . ALA A 1 293 ? 3.073 -10.934 -5.951 1.00 97.31 293 ALA A CA 1
ATOM 2394 C C . ALA A 1 293 ? 3.652 -11.041 -4.547 1.00 97.31 293 ALA A C 1
ATOM 2396 O O . ALA A 1 293 ? 3.193 -10.333 -3.651 1.00 97.31 293 ALA A O 1
ATOM 2397 N N . TYR A 1 294 ? 4.648 -11.887 -4.338 1.00 95.81 294 TYR A N 1
ATOM 2398 C CA . TYR A 1 294 ? 5.267 -12.038 -3.028 1.00 95.81 294 TYR A CA 1
ATOM 2399 C C . TYR A 1 294 ? 6.705 -12.523 -3.123 1.00 95.81 294 TYR A C 1
ATOM 2401 O O . TYR A 1 294 ? 7.095 -13.167 -4.098 1.00 95.81 294 TYR A O 1
ATOM 2409 N N . SER A 1 295 ? 7.494 -12.222 -2.094 1.00 93.56 295 SER A N 1
ATOM 2410 C CA . SER A 1 295 ? 8.787 -12.871 -1.917 1.00 93.56 295 SER A CA 1
ATOM 2411 C C . SER A 1 295 ? 8.631 -14.216 -1.243 1.00 93.56 295 SER A C 1
ATOM 2413 O O . SER A 1 295 ? 7.868 -14.348 -0.289 1.00 93.56 295 SER A O 1
ATOM 2415 N N . LYS A 1 296 ? 9.394 -15.195 -1.721 1.00 91.38 296 LYS A N 1
ATOM 2416 C CA . LYS A 1 296 ? 9.536 -16.511 -1.103 1.00 91.38 296 LYS A CA 1
ATOM 2417 C C . LYS A 1 296 ? 11.011 -16.889 -1.073 1.00 91.38 296 LYS A C 1
ATOM 2419 O O . LYS A 1 296 ? 11.776 -16.462 -1.942 1.00 91.38 296 LYS A O 1
ATOM 2424 N N . ASP A 1 297 ? 11.418 -17.625 -0.045 1.00 85.50 297 ASP A N 1
ATOM 2425 C CA . ASP A 1 297 ? 12.800 -18.095 0.137 1.00 85.50 297 ASP A CA 1
ATOM 2426 C C . ASP A 1 297 ? 13.836 -16.942 0.148 1.00 85.50 297 ASP A C 1
ATOM 2428 O O . ASP A 1 297 ? 14.964 -17.072 -0.324 1.00 85.50 297 ASP A O 1
ATOM 2432 N N . ALA A 1 298 ? 13.427 -15.778 0.669 1.00 76.56 298 ALA A N 1
ATOM 2433 C CA . ALA A 1 298 ? 14.194 -14.533 0.832 1.00 76.56 298 ALA A CA 1
ATOM 2434 C C . ALA A 1 298 ? 14.709 -13.820 -0.439 1.00 76.56 298 ALA A C 1
ATOM 2436 O O . ALA A 1 298 ? 15.023 -12.635 -0.355 1.00 76.56 298 ALA A O 1
ATOM 2437 N N . GLN A 1 299 ? 14.820 -14.479 -1.597 1.00 83.25 299 GLN A N 1
ATOM 2438 C CA . GLN A 1 299 ? 15.455 -13.886 -2.792 1.00 83.25 299 GLN A CA 1
ATOM 2439 C C . GLN A 1 299 ? 14.684 -14.070 -4.103 1.00 83.25 299 GLN A C 1
ATOM 2441 O O . GLN A 1 299 ? 15.163 -13.640 -5.159 1.00 83.25 299 GLN A O 1
ATOM 2446 N N . ASN A 1 300 ? 13.512 -14.699 -4.060 1.00 91.00 300 ASN A N 1
ATOM 2447 C CA . ASN A 1 300 ? 12.733 -14.986 -5.255 1.00 91.00 300 ASN A CA 1
ATOM 2448 C C . ASN A 1 300 ? 11.397 -14.257 -5.181 1.00 91.00 300 ASN A C 1
ATOM 2450 O O . ASN A 1 300 ? 10.768 -14.193 -4.126 1.00 91.00 300 ASN A O 1
ATOM 2454 N N . THR A 1 301 ? 10.964 -13.709 -6.312 1.00 94.69 301 THR A N 1
ATOM 2455 C CA . THR A 1 301 ? 9.632 -13.125 -6.466 1.00 94.69 301 THR A CA 1
ATOM 2456 C C . THR A 1 301 ? 8.750 -14.115 -7.201 1.00 94.69 301 THR A C 1
ATOM 2458 O O . THR A 1 301 ? 9.074 -14.560 -8.305 1.00 94.69 301 THR A O 1
ATOM 2461 N N . TYR A 1 302 ? 7.624 -14.427 -6.582 1.00 96.00 302 TYR A N 1
ATOM 2462 C CA . TYR A 1 302 ? 6.580 -15.271 -7.125 1.00 96.00 302 TYR A CA 1
ATOM 2463 C C . TYR A 1 302 ? 5.327 -14.448 -7.371 1.00 96.00 302 TYR A C 1
ATOM 2465 O O . TYR A 1 302 ? 5.098 -13.417 -6.733 1.00 96.00 302 TYR A O 1
ATOM 2473 N N . VAL A 1 303 ? 4.503 -14.935 -8.285 1.00 97.25 303 VAL A N 1
ATOM 2474 C CA . VAL A 1 303 ? 3.139 -14.466 -8.484 1.00 97.25 303 VAL A CA 1
ATOM 2475 C C . VAL A 1 303 ? 2.191 -15.653 -8.482 1.00 97.25 303 VAL A C 1
ATOM 2477 O O . VAL A 1 303 ? 2.559 -16.759 -8.875 1.00 97.25 303 VAL A O 1
ATOM 2480 N N . ALA A 1 304 ? 0.969 -15.430 -8.020 1.00 96.31 304 ALA A N 1
ATOM 2481 C CA . ALA A 1 304 ? -0.069 -16.447 -8.010 1.00 96.31 304 ALA A CA 1
ATOM 2482 C C . ALA A 1 304 ? -1.452 -15.809 -8.148 1.00 96.31 304 ALA A C 1
ATOM 2484 O O . ALA A 1 304 ? -1.655 -14.619 -7.885 1.00 96.31 304 ALA A O 1
ATOM 2485 N N . LYS A 1 305 ? -2.429 -16.637 -8.509 1.00 95.94 305 LYS A N 1
ATOM 2486 C CA . LYS A 1 305 ? -3.845 -16.288 -8.479 1.00 95.94 305 LYS A CA 1
ATOM 2487 C C . LYS A 1 305 ? -4.446 -16.615 -7.122 1.00 95.94 305 LYS A C 1
ATOM 2489 O O . LYS A 1 305 ? -4.324 -17.736 -6.637 1.00 95.94 305 LYS A O 1
ATOM 2494 N N . LEU A 1 306 ? -5.146 -15.648 -6.542 1.00 94.19 306 LEU A N 1
ATOM 2495 C CA . LEU A 1 306 ? -5.924 -15.826 -5.326 1.00 94.19 306 LEU A CA 1
ATOM 2496 C C . LEU A 1 306 ? -7.311 -16.361 -5.671 1.00 94.19 306 LEU A C 1
ATOM 2498 O O . LEU A 1 306 ? -8.071 -15.736 -6.414 1.00 94.19 306 LEU A O 1
ATOM 2502 N N . GLN A 1 307 ? -7.659 -17.517 -5.110 1.00 90.50 307 GLN A N 1
ATOM 2503 C CA . GLN A 1 307 ? -9.007 -18.067 -5.212 1.00 90.50 307 GLN A CA 1
ATOM 2504 C C . GLN A 1 307 ? -9.457 -18.650 -3.872 1.00 90.50 307 GLN A C 1
ATOM 2506 O O . GLN A 1 307 ? -9.028 -19.728 -3.456 1.00 90.50 307 GLN A O 1
ATOM 2511 N N . GLY A 1 308 ? -10.356 -17.930 -3.196 1.00 87.19 308 GLY A N 1
ATOM 2512 C CA . GLY A 1 308 ? -10.728 -18.249 -1.819 1.00 87.19 308 GLY A CA 1
ATOM 2513 C C . GLY A 1 308 ? -9.497 -18.186 -0.914 1.00 87.19 308 GLY A C 1
ATOM 2514 O O . GLY A 1 308 ? -8.758 -17.208 -0.954 1.00 87.19 308 GLY A O 1
ATOM 2515 N N . ASN A 1 309 ? -9.255 -19.253 -0.153 1.00 88.06 309 ASN A N 1
ATOM 2516 C CA . ASN A 1 309 ? -8.091 -19.377 0.728 1.00 88.06 309 ASN A CA 1
ATOM 2517 C C . ASN A 1 309 ? -6.971 -20.215 0.083 1.00 88.06 309 ASN A C 1
ATOM 2519 O O . ASN A 1 309 ? -6.347 -21.021 0.765 1.00 88.06 309 ASN A O 1
ATOM 2523 N N . ASN A 1 310 ? -6.747 -20.076 -1.227 1.00 90.06 310 ASN A N 1
ATOM 2524 C CA . ASN A 1 310 ? -5.699 -20.806 -1.943 1.00 90.06 310 ASN A CA 1
ATOM 2525 C C . ASN A 1 310 ? -4.929 -19.901 -2.907 1.00 90.06 310 ASN A C 1
ATOM 2527 O O . ASN A 1 310 ? -5.494 -18.967 -3.487 1.00 90.06 310 ASN A O 1
ATOM 2531 N N . LEU A 1 311 ? -3.659 -20.254 -3.113 1.00 94.38 311 LEU A N 1
ATOM 2532 C CA . LEU A 1 311 ? -2.812 -19.748 -4.188 1.00 94.38 311 LEU A CA 1
ATOM 2533 C C . LEU A 1 311 ? -2.795 -20.766 -5.325 1.00 94.38 311 LEU A C 1
ATOM 2535 O O . LEU A 1 311 ? -2.466 -21.933 -5.120 1.00 94.38 311 LEU A O 1
ATOM 2539 N N . LEU A 1 312 ? -3.171 -20.330 -6.521 1.00 93.00 312 LEU A N 1
ATOM 2540 C CA . LEU A 1 312 ? -3.199 -21.153 -7.724 1.00 93.00 312 LEU A CA 1
ATOM 2541 C C . LEU A 1 312 ? -2.204 -20.625 -8.748 1.00 93.00 312 LEU A C 1
ATOM 2543 O O . LEU A 1 312 ? -1.961 -19.421 -8.814 1.00 93.00 312 LEU A O 1
ATOM 2547 N N . ASN A 1 313 ? -1.689 -21.523 -9.590 1.00 90.75 313 ASN A N 1
ATOM 2548 C CA . ASN A 1 313 ? -0.745 -21.188 -10.661 1.00 90.75 313 ASN A CA 1
ATOM 2549 C C . ASN A 1 313 ? 0.460 -20.381 -10.149 1.00 90.75 313 ASN A C 1
ATOM 2551 O O . ASN A 1 313 ? 0.871 -19.416 -10.786 1.00 90.75 313 ASN A O 1
ATOM 2555 N N . GLU A 1 314 ? 0.985 -20.751 -8.977 1.00 93.50 314 GLU A N 1
ATOM 2556 C CA . GLU A 1 314 ? 2.185 -20.132 -8.420 1.00 93.50 314 GLU A CA 1
ATOM 2557 C C . GLU A 1 314 ? 3.341 -20.261 -9.417 1.00 93.50 314 GLU A C 1
ATOM 2559 O O . GLU A 1 314 ? 3.702 -21.361 -9.841 1.00 93.50 314 GLU A O 1
ATOM 2564 N N . GLN A 1 315 ? 3.908 -19.120 -9.796 1.00 94.06 315 GLN A N 1
ATOM 2565 C CA . GLN A 1 315 ? 4.999 -19.031 -10.749 1.00 94.06 315 GLN A CA 1
ATOM 2566 C C . GLN A 1 315 ? 6.078 -18.100 -10.214 1.00 94.06 315 GLN A C 1
ATOM 2568 O O . GLN A 1 315 ? 5.812 -16.971 -9.808 1.00 94.06 315 GLN A O 1
ATOM 2573 N N . GLU A 1 316 ? 7.317 -18.572 -10.254 1.00 94.62 316 GLU A N 1
ATOM 2574 C CA . GLU A 1 316 ? 8.478 -17.733 -10.008 1.00 94.62 316 GLU A CA 1
ATOM 2575 C C . GLU A 1 316 ? 8.733 -16.842 -11.228 1.00 94.62 316 GLU A C 1
ATOM 2577 O O . GLU A 1 316 ? 8.841 -17.331 -12.355 1.00 94.62 316 GLU A O 1
ATOM 2582 N N . VAL A 1 317 ? 8.825 -15.532 -11.006 1.00 94.81 317 VAL A N 1
ATOM 2583 C CA . VAL A 1 317 ? 8.964 -14.532 -12.078 1.00 94.81 317 VAL A CA 1
ATOM 2584 C C . VAL A 1 317 ? 10.271 -13.753 -11.999 1.00 94.81 317 VAL A C 1
ATOM 2586 O O . VAL A 1 317 ? 10.659 -13.107 -12.971 1.00 94.81 317 VAL A O 1
ATOM 2589 N N . PHE A 1 318 ? 10.963 -13.811 -10.859 1.00 92.38 318 PHE A N 1
ATOM 2590 C CA . PHE A 1 318 ? 12.255 -13.160 -10.667 1.00 92.38 318 PHE A CA 1
ATOM 2591 C C . PHE A 1 318 ? 13.077 -13.847 -9.575 1.00 92.38 318 PHE A C 1
ATOM 2593 O O . PHE A 1 318 ? 12.520 -14.339 -8.593 1.00 92.38 318 PHE A O 1
ATOM 2600 N N . LYS A 1 319 ? 14.406 -13.832 -9.715 1.00 90.12 319 LYS A N 1
ATOM 2601 C CA . LYS A 1 319 ? 15.359 -14.478 -8.802 1.00 90.12 319 LYS A CA 1
ATOM 2602 C C . LYS A 1 319 ? 16.521 -13.561 -8.442 1.00 90.12 319 LYS A C 1
ATOM 2604 O O . LYS A 1 319 ? 16.954 -12.740 -9.248 1.00 90.12 319 LYS A O 1
ATOM 2609 N N . GLY A 1 320 ? 17.101 -13.805 -7.269 1.00 84.81 320 GLY A N 1
ATOM 2610 C CA . GLY A 1 320 ? 18.390 -13.245 -6.863 1.00 84.81 320 GLY A CA 1
ATOM 2611 C C . GLY A 1 320 ? 18.323 -11.827 -6.296 1.00 84.81 320 GLY A C 1
ATOM 2612 O O . GLY A 1 320 ? 19.331 -11.118 -6.330 1.00 84.81 320 GLY A O 1
ATOM 2613 N N . MET A 1 321 ? 17.162 -11.415 -5.784 1.00 87.25 321 MET A N 1
ATOM 2614 C CA . MET A 1 321 ? 16.963 -10.128 -5.119 1.00 87.25 321 MET A CA 1
ATOM 2615 C C . MET A 1 321 ? 15.915 -10.266 -4.018 1.00 87.25 321 MET A C 1
ATOM 2617 O O . MET A 1 321 ? 14.856 -10.842 -4.250 1.00 87.25 321 MET A O 1
ATOM 2621 N N . ASN A 1 322 ? 16.187 -9.706 -2.840 1.00 87.06 322 ASN A N 1
ATOM 2622 C CA . ASN A 1 322 ? 15.181 -9.588 -1.788 1.00 87.06 322 ASN A CA 1
ATOM 2623 C C . ASN A 1 322 ? 14.333 -8.333 -2.059 1.00 87.06 322 ASN A C 1
ATOM 2625 O O . ASN A 1 322 ? 14.887 -7.230 -1.987 1.00 87.06 322 ASN A O 1
ATOM 2629 N N . PRO A 1 323 ? 13.046 -8.458 -2.435 1.00 88.75 323 PRO A N 1
ATOM 2630 C CA . PRO A 1 323 ? 12.236 -7.301 -2.773 1.00 88.75 323 PRO A CA 1
ATOM 2631 C C . PRO A 1 323 ? 11.812 -6.542 -1.510 1.00 88.75 323 PRO A C 1
ATOM 2633 O O . PRO A 1 323 ? 11.198 -7.093 -0.599 1.00 88.75 323 PRO A O 1
ATOM 2636 N N . ALA A 1 324 ? 12.105 -5.248 -1.509 1.00 87.31 324 ALA A N 1
ATOM 2637 C CA . ALA A 1 324 ? 11.653 -4.264 -0.533 1.00 87.31 324 ALA A CA 1
ATOM 2638 C C . ALA A 1 324 ? 10.260 -3.717 -0.876 1.00 87.31 324 ALA A C 1
ATOM 2640 O O . ALA A 1 324 ? 9.463 -3.404 0.005 1.00 87.31 324 ALA A O 1
ATOM 2641 N N . GLN A 1 325 ? 9.980 -3.576 -2.173 1.00 91.38 325 GLN A N 1
ATOM 2642 C CA . GLN A 1 325 ? 8.747 -3.008 -2.696 1.00 91.38 325 GLN A CA 1
ATOM 2643 C C . GLN A 1 325 ? 8.288 -3.809 -3.912 1.00 91.38 325 GLN A C 1
ATOM 2645 O O . GLN A 1 325 ? 9.056 -4.080 -4.836 1.00 91.38 325 GLN A O 1
ATOM 2650 N N . LEU A 1 326 ? 7.004 -4.153 -3.903 1.00 95.38 326 LEU A N 1
ATOM 2651 C CA . LEU A 1 326 ? 6.292 -4.807 -4.991 1.00 95.38 326 LEU A CA 1
ATOM 2652 C C . LEU A 1 326 ? 5.092 -3.930 -5.341 1.00 95.38 326 LEU A C 1
ATOM 2654 O O . LEU A 1 326 ? 4.312 -3.597 -4.451 1.00 95.38 326 LEU A O 1
ATOM 2658 N N . GLU A 1 327 ? 4.928 -3.563 -6.610 1.00 96.19 327 GLU A N 1
ATOM 2659 C CA . GLU A 1 327 ? 3.794 -2.749 -7.065 1.00 96.19 327 GLU A CA 1
ATOM 2660 C C . GLU A 1 327 ? 3.263 -3.221 -8.416 1.00 96.19 327 GLU A C 1
ATOM 2662 O O . GLU A 1 327 ? 3.935 -3.113 -9.444 1.00 96.19 327 GLU A O 1
ATOM 2667 N N . TRP A 1 328 ? 2.024 -3.710 -8.422 1.00 97.62 328 TRP A N 1
ATOM 2668 C CA . TRP A 1 328 ? 1.310 -4.037 -9.651 1.00 97.62 328 TRP A CA 1
ATOM 2669 C C . TRP A 1 328 ? 0.887 -2.766 -10.379 1.00 97.62 328 TRP A C 1
ATOM 2671 O O . TRP A 1 328 ? 0.412 -1.814 -9.756 1.00 97.62 328 TRP A O 1
ATOM 2681 N N . ASN A 1 329 ? 0.999 -2.773 -11.704 1.00 97.19 329 ASN A N 1
ATOM 2682 C CA . ASN A 1 329 ? 0.353 -1.748 -12.512 1.00 97.19 329 ASN A CA 1
ATOM 2683 C C . ASN A 1 329 ? -1.185 -1.902 -12.461 1.00 97.19 329 ASN A C 1
ATOM 2685 O O . ASN A 1 329 ? -1.690 -2.955 -12.055 1.00 97.19 329 ASN A O 1
ATOM 2689 N N . PRO A 1 330 ? -1.956 -0.881 -12.876 1.00 95.56 330 PRO A N 1
ATOM 2690 C CA . PRO A 1 330 ? -3.414 -0.888 -12.743 1.00 95.56 330 PRO A CA 1
ATOM 2691 C C . PRO A 1 330 ? -4.100 -2.081 -13.419 1.00 95.56 330 PRO A C 1
ATOM 2693 O O . PRO A 1 330 ? -5.056 -2.628 -12.873 1.00 95.56 330 PRO A O 1
ATOM 2696 N N . SER A 1 331 ? -3.604 -2.510 -14.582 1.00 95.12 331 SER A N 1
ATOM 2697 C CA . SER A 1 331 ? -4.114 -3.688 -15.298 1.00 95.12 331 SER A CA 1
ATOM 2698 C C . SER A 1 331 ? -3.686 -5.036 -14.710 1.00 95.12 331 SER A C 1
ATOM 2700 O O . SER A 1 331 ? -4.207 -6.061 -15.145 1.00 95.12 331 SER A O 1
ATOM 2702 N N . GLY A 1 332 ? -2.743 -5.070 -13.762 1.00 95.50 332 GLY A N 1
ATOM 2703 C CA . GLY A 1 332 ? -2.186 -6.307 -13.206 1.00 95.50 332 GLY A CA 1
ATOM 2704 C C . GLY A 1 332 ? -1.294 -7.089 -14.178 1.00 95.50 332 GLY A C 1
ATOM 2705 O O . GLY A 1 332 ? -1.037 -8.266 -13.956 1.00 95.50 332 GLY A O 1
ATOM 2706 N N . LYS A 1 333 ? -0.832 -6.458 -15.263 1.00 95.88 333 LYS A N 1
ATOM 2707 C CA . LYS A 1 333 ? 0.011 -7.072 -16.307 1.00 95.88 333 LYS A CA 1
ATOM 2708 C C . LYS A 1 333 ? 1.497 -6.764 -16.165 1.00 95.88 333 LYS A C 1
ATOM 2710 O O . LYS A 1 333 ? 2.314 -7.312 -16.903 1.00 95.88 333 LYS A O 1
ATOM 2715 N N . LYS A 1 334 ? 1.850 -5.862 -15.252 1.00 97.38 334 LYS A N 1
ATOM 2716 C CA . LYS A 1 334 ? 3.232 -5.505 -14.951 1.00 97.38 334 LYS A CA 1
ATOM 2717 C C . LYS A 1 334 ? 3.437 -5.422 -13.454 1.00 97.38 334 LYS A C 1
ATOM 2719 O O . LYS A 1 334 ? 2.548 -4.985 -12.723 1.00 97.38 334 LYS A O 1
ATOM 2724 N N . LEU A 1 335 ? 4.626 -5.807 -13.026 1.00 97.81 335 LEU A N 1
ATOM 2725 C CA . LEU A 1 335 ? 5.048 -5.753 -11.639 1.00 97.81 335 LEU A CA 1
ATOM 2726 C C . LEU A 1 335 ? 6.341 -4.949 -11.547 1.00 97.81 335 LEU A C 1
ATOM 2728 O O . LEU A 1 335 ? 7.362 -5.341 -12.106 1.00 97.81 335 LEU A O 1
ATOM 2732 N N . TYR A 1 336 ? 6.291 -3.830 -10.834 1.00 96.81 336 TYR A N 1
ATOM 2733 C CA . TYR A 1 336 ? 7.487 -3.138 -10.380 1.00 96.81 336 TYR A CA 1
ATOM 2734 C C . TYR A 1 336 ? 8.037 -3.857 -9.149 1.00 96.81 336 TYR A C 1
ATOM 2736 O O . TYR A 1 336 ? 7.293 -4.173 -8.217 1.00 96.81 336 TYR A O 1
ATOM 2744 N N . VAL A 1 337 ? 9.341 -4.105 -9.163 1.00 94.75 337 VAL A N 1
ATOM 2745 C CA . VAL A 1 337 ? 10.075 -4.768 -8.091 1.00 94.75 337 VAL A CA 1
ATOM 2746 C C . VAL A 1 337 ? 11.293 -3.916 -7.761 1.00 94.75 337 VAL A C 1
ATOM 2748 O O . VAL A 1 337 ? 12.168 -3.722 -8.604 1.00 94.75 337 VAL A O 1
ATOM 2751 N N . ASN A 1 338 ? 11.366 -3.433 -6.526 1.00 91.81 338 ASN A N 1
ATOM 2752 C CA . ASN A 1 338 ? 12.564 -2.813 -5.972 1.00 91.81 338 ASN A CA 1
ATOM 2753 C C . ASN A 1 338 ? 13.039 -3.634 -4.787 1.00 91.81 338 ASN A C 1
ATOM 2755 O O . ASN A 1 338 ? 12.233 -4.100 -3.984 1.00 91.81 338 ASN A O 1
ATOM 2759 N N . GLY A 1 339 ? 14.342 -3.843 -4.703 1.00 89.31 339 GLY A N 1
ATOM 2760 C CA . GLY A 1 339 ? 14.948 -4.598 -3.628 1.00 89.31 339 GLY A CA 1
ATOM 2761 C C . GLY A 1 339 ? 16.452 -4.455 -3.612 1.00 89.31 339 GLY A C 1
ATOM 2762 O O . GLY A 1 339 ? 17.030 -3.619 -4.302 1.00 89.31 339 GLY A O 1
ATOM 2763 N N . TRP A 1 340 ? 17.096 -5.307 -2.830 1.00 84.56 340 TRP A N 1
ATOM 2764 C CA . TRP A 1 340 ? 18.547 -5.359 -2.746 1.00 84.56 340 TRP A CA 1
ATOM 2765 C C . TRP A 1 340 ? 19.057 -6.755 -3.062 1.00 84.56 340 TRP A C 1
ATOM 2767 O O . TRP A 1 340 ? 18.437 -7.778 -2.750 1.00 84.56 340 TRP A O 1
ATOM 2777 N N . LYS A 1 341 ? 20.244 -6.798 -3.659 1.00 80.94 341 LYS A N 1
ATOM 2778 C CA . LYS A 1 341 ? 21.009 -8.032 -3.793 1.00 80.94 341 LYS A CA 1
ATOM 2779 C C . LYS A 1 341 ? 21.980 -8.137 -2.622 1.00 80.94 341 LYS A C 1
ATOM 2781 O O . LYS A 1 341 ? 22.860 -7.294 -2.472 1.00 80.94 341 LYS A O 1
ATOM 2786 N N . SER A 1 342 ? 21.840 -9.166 -1.789 1.00 65.25 342 SER A N 1
ATOM 2787 C CA . SER A 1 342 ? 22.834 -9.469 -0.755 1.00 65.25 342 SER A CA 1
ATOM 2788 C C . SER A 1 342 ? 24.001 -10.233 -1.383 1.00 65.25 342 SER A C 1
ATOM 2790 O O . SER A 1 342 ? 23.844 -11.391 -1.773 1.00 65.25 342 SER A O 1
ATOM 2792 N N . PHE A 1 343 ? 25.180 -9.618 -1.470 1.00 56.12 343 PHE A N 1
ATOM 2793 C CA . PHE A 1 343 ? 26.410 -10.290 -1.907 1.00 56.12 343 PHE A CA 1
ATOM 2794 C C . PHE A 1 343 ? 27.067 -11.087 -0.767 1.00 56.12 343 PHE A C 1
ATOM 2796 O O . PHE A 1 343 ? 28.268 -10.987 -0.551 1.00 56.12 343 PHE A O 1
ATOM 2803 N N . ASP A 1 344 ? 26.298 -11.902 -0.045 1.00 46.53 344 ASP A N 1
ATOM 2804 C CA . ASP A 1 344 ? 26.815 -12.742 1.041 1.00 46.53 344 ASP A CA 1
ATOM 2805 C C . ASP A 1 344 ? 26.612 -14.223 0.727 1.00 46.53 344 ASP A C 1
ATOM 2807 O O . ASP A 1 344 ? 25.710 -14.891 1.219 1.00 46.53 344 ASP A O 1
ATOM 2811 N N . ALA A 1 345 ? 27.499 -14.742 -0.122 1.00 40.94 345 ALA A N 1
ATOM 2812 C CA . ALA A 1 345 ? 27.817 -16.171 -0.154 1.00 40.94 345 ALA A CA 1
ATOM 2813 C C . ALA A 1 345 ? 29.279 -16.471 -0.541 1.00 40.94 345 ALA A C 1
ATOM 2815 O O . ALA A 1 345 ? 29.709 -17.614 -0.406 1.00 40.94 345 ALA A O 1
ATOM 2816 N N . GLN A 1 346 ? 30.075 -15.487 -0.996 1.00 39.50 346 GLN A N 1
ATOM 2817 C CA . GLN A 1 346 ? 31.451 -15.755 -1.456 1.00 39.50 346 GLN A CA 1
ATOM 2818 C C . GLN A 1 346 ? 32.567 -14.888 -0.869 1.00 39.50 346 GLN A C 1
ATOM 2820 O O . GLN A 1 346 ? 33.736 -15.194 -1.102 1.00 39.50 346 GLN A O 1
ATOM 2825 N N . ARG A 1 347 ? 32.291 -13.863 -0.055 1.00 38.75 347 ARG A N 1
ATOM 2826 C CA . ARG A 1 347 ? 33.365 -13.131 0.633 1.00 38.75 347 ARG A CA 1
ATOM 2827 C C . ARG A 1 347 ? 32.988 -12.862 2.078 1.00 38.75 347 ARG A C 1
ATOM 2829 O O . ARG A 1 347 ? 31.989 -12.219 2.347 1.00 38.75 347 ARG A O 1
ATOM 2836 N N . LYS A 1 348 ? 33.840 -13.326 2.998 1.00 36.06 348 LYS A N 1
ATOM 2837 C CA . LYS A 1 348 ?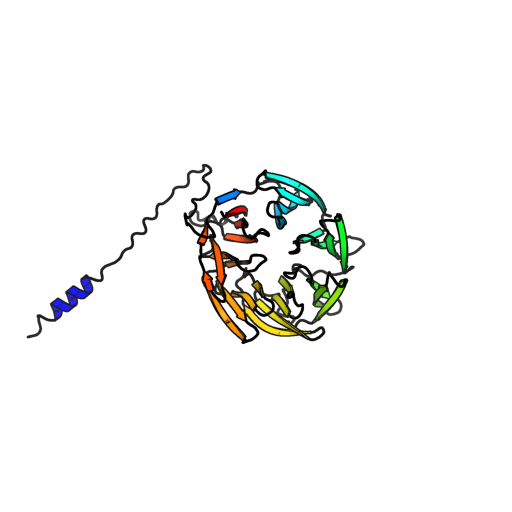 33.881 -12.945 4.419 1.00 36.06 348 LYS A CA 1
ATOM 2838 C C . LYS A 1 348 ? 34.219 -11.448 4.560 1.00 36.06 348 LYS A C 1
ATOM 2840 O O . LYS A 1 348 ? 35.279 -11.095 5.068 1.00 36.06 348 LYS A O 1
ATOM 2845 N N . SER A 1 349 ? 33.365 -10.575 4.042 1.00 41.34 349 SER A N 1
ATOM 2846 C CA . SER A 1 349 ? 33.467 -9.123 4.141 1.00 41.34 349 SER A CA 1
ATOM 2847 C C . SER A 1 349 ? 32.506 -8.659 5.228 1.00 41.34 349 SER A C 1
ATOM 2849 O O . SER A 1 349 ? 31.328 -8.981 5.185 1.00 41.34 349 SER A O 1
ATOM 2851 N N . LYS A 1 350 ? 32.994 -7.897 6.212 1.00 40.38 350 LYS A N 1
ATOM 2852 C CA . LYS A 1 350 ? 32.178 -7.305 7.294 1.00 40.38 350 LYS A CA 1
ATOM 2853 C C . LYS A 1 350 ? 31.294 -6.133 6.832 1.00 40.38 350 LYS A C 1
ATOM 2855 O O . LYS A 1 350 ? 30.685 -5.465 7.660 1.00 40.38 350 LYS A O 1
ATOM 2860 N N . THR A 1 351 ? 31.218 -5.892 5.531 1.00 40.22 351 THR A N 1
ATOM 2861 C CA . THR A 1 351 ? 30.400 -4.853 4.911 1.00 40.22 351 THR A CA 1
ATOM 2862 C C . THR A 1 351 ? 29.721 -5.466 3.695 1.00 40.22 351 THR A C 1
ATOM 2864 O O . THR A 1 351 ? 30.332 -5.616 2.635 1.00 40.22 351 THR A O 1
ATOM 2867 N N . SER A 1 352 ? 28.465 -5.872 3.865 1.00 42.69 352 SER A N 1
ATOM 2868 C CA . SER A 1 352 ? 27.582 -6.217 2.756 1.00 42.69 352 SER A CA 1
ATOM 2869 C C . SER A 1 352 ? 27.284 -4.932 1.979 1.00 42.69 352 SER A C 1
ATOM 2871 O O . SER A 1 352 ? 26.646 -4.023 2.512 1.00 42.69 352 SER A O 1
ATOM 2873 N N . VAL A 1 353 ? 27.760 -4.823 0.739 1.00 47.97 353 VAL A N 1
ATOM 2874 C CA . VAL A 1 353 ? 27.348 -3.732 -0.155 1.00 47.97 353 VAL A CA 1
ATOM 2875 C C . VAL A 1 353 ? 25.930 -4.054 -0.625 1.00 47.97 353 VAL A C 1
ATOM 2877 O O . VAL A 1 353 ? 25.722 -5.042 -1.328 1.00 47.97 353 VAL A O 1
ATOM 2880 N N . LEU A 1 354 ? 24.947 -3.268 -0.184 1.00 57.41 354 LEU A N 1
ATOM 2881 C CA . LEU A 1 354 ? 23.561 -3.375 -0.631 1.00 57.41 354 LEU A CA 1
ATOM 2882 C C . LEU A 1 354 ? 23.384 -2.479 -1.858 1.00 57.41 354 LEU A C 1
ATOM 2884 O O . LEU A 1 354 ? 23.286 -1.264 -1.724 1.00 57.41 354 LEU A O 1
ATOM 2888 N N . ASN A 1 355 ? 23.336 -3.078 -3.047 1.00 63.91 355 ASN A N 1
ATOM 2889 C CA . ASN A 1 355 ? 22.948 -2.351 -4.254 1.00 63.91 355 ASN A CA 1
ATOM 2890 C C . ASN A 1 355 ? 21.430 -2.435 -4.400 1.00 63.91 355 ASN A C 1
ATOM 2892 O O . ASN A 1 355 ? 20.891 -3.532 -4.586 1.00 63.91 355 ASN A O 1
ATOM 2896 N N . ALA A 1 356 ? 20.758 -1.288 -4.296 1.00 76.56 356 ALA A N 1
ATOM 2897 C CA . ALA A 1 356 ? 19.346 -1.177 -4.628 1.00 76.56 356 ALA A CA 1
ATOM 2898 C C . ALA A 1 356 ? 19.170 -1.436 -6.129 1.00 76.56 356 ALA A C 1
ATOM 2900 O O . ALA A 1 356 ? 19.879 -0.860 -6.949 1.00 76.56 356 ALA A O 1
ATOM 2901 N N . MET A 1 357 ? 18.241 -2.312 -6.487 1.00 86.44 357 MET A N 1
ATOM 2902 C CA . MET A 1 357 ? 17.923 -2.635 -7.871 1.00 86.44 357 MET A CA 1
ATOM 2903 C C . MET A 1 357 ? 16.433 -2.447 -8.110 1.00 86.44 357 MET A C 1
ATOM 2905 O O . MET A 1 357 ? 15.611 -2.720 -7.235 1.00 86.44 357 MET A O 1
ATOM 2909 N N . GLN A 1 358 ? 16.096 -1.981 -9.308 1.00 90.62 358 GLN A N 1
ATOM 2910 C CA . GLN A 1 358 ? 14.737 -1.624 -9.690 1.00 90.62 358 GLN A CA 1
ATOM 2911 C C . GLN A 1 358 ? 14.413 -2.232 -11.050 1.00 90.62 358 GLN A C 1
ATOM 2913 O O . GLN A 1 358 ? 15.079 -1.943 -12.048 1.00 90.62 358 GLN A O 1
ATOM 2918 N N . TYR A 1 359 ? 13.380 -3.067 -11.085 1.00 93.50 359 TYR A N 1
ATOM 2919 C CA . TYR A 1 359 ? 12.952 -3.779 -12.279 1.00 93.50 359 TYR A CA 1
ATOM 2920 C C . TYR A 1 359 ? 11.456 -3.624 -12.520 1.00 93.50 359 TYR A C 1
ATOM 2922 O O . TYR A 1 359 ? 10.669 -3.456 -11.591 1.00 93.50 359 TYR A O 1
ATOM 2930 N N . ILE A 1 360 ? 11.063 -3.742 -13.784 1.00 96.44 360 ILE A N 1
ATOM 2931 C CA . ILE A 1 360 ? 9.675 -3.935 -14.198 1.00 96.44 360 ILE A CA 1
ATOM 2932 C C . ILE A 1 360 ? 9.591 -5.252 -14.949 1.00 96.44 360 ILE A C 1
ATOM 2934 O O . ILE A 1 360 ? 10.297 -5.458 -15.935 1.00 96.44 360 ILE A O 1
ATOM 2938 N N . ILE A 1 361 ? 8.717 -6.132 -14.480 1.00 96.62 361 ILE A N 1
ATOM 2939 C CA . ILE A 1 361 ? 8.422 -7.426 -15.086 1.00 96.62 361 ILE A CA 1
ATOM 2940 C C . ILE A 1 361 ? 7.106 -7.286 -15.843 1.00 96.62 361 ILE A C 1
ATOM 2942 O O . ILE A 1 361 ? 6.096 -6.909 -15.253 1.00 96.62 361 ILE A O 1
ATOM 2946 N N . GLU A 1 362 ? 7.112 -7.582 -17.137 1.00 96.12 362 GLU A N 1
ATOM 2947 C CA . GLU A 1 362 ? 5.919 -7.629 -17.979 1.00 96.12 362 GLU A CA 1
ATOM 2948 C C . GLU A 1 362 ? 5.495 -9.068 -18.221 1.00 96.12 362 GLU A C 1
ATOM 2950 O O . GLU A 1 362 ? 6.318 -9.894 -18.625 1.00 96.12 362 GLU A O 1
ATOM 2955 N N . PHE A 1 363 ? 4.208 -9.343 -18.039 1.00 94.25 363 PHE A N 1
ATOM 2956 C CA . PHE A 1 363 ? 3.587 -10.627 -18.358 1.00 94.25 363 PHE A CA 1
ATOM 2957 C C . PHE A 1 363 ? 2.959 -10.589 -19.760 1.00 94.25 363 PHE A C 1
ATOM 2959 O O . PHE A 1 363 ? 2.706 -9.504 -20.298 1.00 94.25 363 PHE A O 1
ATOM 2966 N N . LYS A 1 364 ? 2.773 -11.761 -20.375 1.00 88.62 364 LYS A N 1
ATOM 2967 C CA . LYS A 1 364 ? 2.181 -11.898 -21.716 1.00 88.62 364 LYS A CA 1
ATOM 2968 C C . LYS A 1 364 ? 0.693 -11.554 -21.787 1.00 88.62 364 LYS A C 1
ATOM 2970 O O . LYS A 1 364 ? -0.037 -11.757 -20.793 1.00 88.62 364 LYS A O 1
#